Protein AF-0000000069434273 (afdb_homodimer)

Secondary structure (DSSP, 8-state):
-EES-SHHHHHHHHH-GGGHHHHHHHHHHHHH---SSHHHHHHHSTT-EE-TTSTTEEEEEETTTTEEEEEEEETTTTEEEEEEEEEHHHHHHHHHHHHHT--/-EES-SHHHHHHHHH-GGGHHHHHHHHHHHHH---SSHHHHHHHSTT-EE-TTSTTEEEEEETTTTEEEEEEEETTTTEEEEEEEEEHHHHHHHHHHHHHT--

Nearest PDB structures (foldseek):
  6kml-assembly1_A  TM=9.728E-01  e=1.036E-11  Escherichia coli K-12
  5ifg-assembly1_C  TM=9.802E-01  e=1.614E-11  Escherichia coli K-12
  5ycl-assembly1_D  TM=9.534E-01  e=1.478E-10  Shigella flexneri
  6kmq-assembly1_A  TM=9.797E-01  e=2.247E-09  Escherichia coli K-12
  1wmi-assembly1_A  TM=6.404E-01  e=2.237E-01  Pyrococcus horikoshii OT3

InterPro domains:
  IPR018669 Toxin-antitoxin system, mRNA interferase HigB [PF09907] (21-93)

Solvent-accessible surface area (backbone atoms only — not comparable to full-atom values): 11033 Å² total; per-residue (Å²): 44,42,64,74,56,64,59,57,56,57,52,36,34,62,76,36,60,94,41,31,65,48,53,50,52,50,53,47,51,49,47,73,40,80,48,71,44,70,70,60,42,29,74,77,39,69,56,50,40,77,35,91,50,44,90,58,24,32,33,34,59,36,66,94,59,49,29,36,37,34,27,43,54,40,40,84,78,31,37,33,46,70,74,44,61,37,41,51,70,54,44,52,47,49,51,53,50,34,60,74,58,56,121,43,42,62,74,57,63,59,56,56,56,51,35,35,61,75,36,61,91,42,32,66,47,52,51,52,49,52,48,51,50,46,72,39,80,47,71,42,71,71,60,42,27,76,77,39,70,57,51,40,77,34,90,50,45,90,59,24,32,32,34,60,36,65,94,57,48,29,37,38,34,25,41,54,40,38,86,79,33,36,32,46,69,73,46,62,37,40,51,69,54,44,54,47,50,50,54,49,35,58,74,57,56,121

Structure (mmCIF, N/CA/C/O backbone):
data_AF-0000000069434273-model_v1
#
loop_
_entity.id
_entity.type
_entity.pdbx_description
1 polymer 'Type II toxin-antitoxin system HigB family toxin'
#
loop_
_atom_site.group_PDB
_atom_site.id
_atom_site.type_symbol
_atom_site.label_atom_id
_atom_site.label_alt_id
_atom_site.label_comp_id
_atom_site.label_asym_id
_atom_site.label_entity_id
_atom_site.label_seq_id
_atom_site.pdbx_PDB_ins_code
_atom_site.Cartn_x
_atom_site.Cartn_y
_atom_site.Cartn_z
_atom_site.occupancy
_atom_site.B_iso_or_equiv
_atom_site.auth_seq_id
_atom_site.auth_comp_id
_atom_site.auth_asym_id
_atom_site.auth_atom_id
_atom_site.pdbx_PDB_model_num
ATOM 1 N N . MET A 1 1 ? 9.461 19.531 4.16 1 96.88 1 MET A N 1
ATOM 2 C CA . MET A 1 1 ? 9.875 18.297 4.836 1 96.88 1 MET A CA 1
ATOM 3 C C . MET A 1 1 ? 10.18 17.203 3.826 1 96.88 1 MET A C 1
ATOM 5 O O . MET A 1 1 ? 10.016 17.391 2.621 1 96.88 1 MET A O 1
ATOM 9 N N . HIS A 1 2 ? 10.695 16.078 4.438 1 98.19 2 HIS A N 1
ATOM 10 C CA . HIS A 1 2 ? 11.07 14.992 3.541 1 98.19 2 HIS A CA 1
ATOM 11 C C . HIS A 1 2 ? 10.047 13.867 3.586 1 98.19 2 HIS A C 1
ATOM 13 O O . HIS A 1 2 ? 9.969 13.125 4.57 1 98.19 2 HIS A O 1
ATOM 19 N N . VAL A 1 3 ? 9.258 13.844 2.545 1 98.56 3 VAL A N 1
ATOM 20 C CA . VAL A 1 3 ? 8.398 12.68 2.352 1 98.56 3 VAL A CA 1
ATOM 21 C C . VAL A 1 3 ? 9.234 11.5 1.881 1 98.56 3 VAL A C 1
ATOM 23 O O . VAL A 1 3 ? 9.75 11.492 0.76 1 98.56 3 VAL A O 1
ATOM 26 N N . ILE A 1 4 ? 9.312 10.477 2.703 1 98.5 4 ILE A N 1
ATOM 27 C CA . ILE A 1 4 ? 10.273 9.391 2.518 1 98.5 4 ILE A CA 1
ATOM 28 C C . ILE A 1 4 ? 9.984 8.68 1.198 1 98.5 4 ILE A C 1
A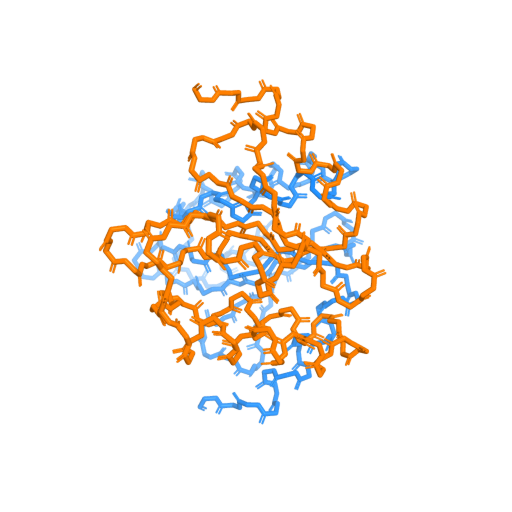TOM 30 O O . ILE A 1 4 ? 10.914 8.289 0.484 1 98.5 4 ILE A O 1
ATOM 34 N N . SER A 1 5 ? 8.789 8.406 0.896 1 97.25 5 SER A N 1
ATOM 35 C CA . SER A 1 5 ? 8.391 7.773 -0.359 1 97.25 5 SER A CA 1
ATOM 36 C C . SER A 1 5 ? 7.141 8.422 -0.937 1 97.25 5 SER A C 1
ATOM 38 O O . SER A 1 5 ? 6.148 8.609 -0.227 1 97.25 5 SER A O 1
ATOM 40 N N . ARG A 1 6 ? 7.223 8.75 -2.266 1 97.06 6 ARG A N 1
ATOM 41 C CA . ARG A 1 6 ? 6.062 9.312 -2.939 1 97.06 6 ARG A CA 1
ATOM 42 C C . ARG A 1 6 ? 5.125 8.219 -3.439 1 97.06 6 ARG A C 1
ATOM 44 O O . ARG A 1 6 ? 4.047 8.508 -3.963 1 97.06 6 ARG A O 1
ATOM 51 N N . LYS A 1 7 ? 5.445 6.996 -3.193 1 94.38 7 LYS A N 1
ATOM 52 C CA . LYS A 1 7 ? 4.691 5.867 -3.73 1 94.38 7 LYS A CA 1
ATOM 53 C C . LYS A 1 7 ? 3.236 5.906 -3.27 1 94.38 7 LYS A C 1
ATOM 55 O O . LYS A 1 7 ? 2.318 5.777 -4.082 1 94.38 7 LYS A O 1
ATOM 60 N N . PRO A 1 8 ? 2.969 6.223 -2.014 1 97.31 8 PRO A N 1
ATOM 61 C CA . PRO A 1 8 ? 1.561 6.266 -1.612 1 97.31 8 PRO A CA 1
ATOM 62 C C . PRO A 1 8 ? 0.775 7.359 -2.336 1 97.31 8 PRO A C 1
ATOM 64 O O . PRO A 1 8 ? -0.394 7.16 -2.676 1 97.31 8 PRO A O 1
ATOM 67 N N . PHE A 1 9 ? 1.412 8.461 -2.637 1 98.19 9 PHE A N 1
ATOM 68 C CA . PHE A 1 9 ? 0.746 9.531 -3.369 1 98.19 9 PHE A CA 1
ATOM 69 C C . PHE A 1 9 ? 0.498 9.125 -4.816 1 98.19 9 PHE A C 1
ATOM 71 O O . PHE A 1 9 ? -0.604 9.305 -5.34 1 98.19 9 PHE A O 1
ATOM 78 N N . ASN A 1 10 ? 1.508 8.562 -5.406 1 95.31 10 ASN A N 1
ATOM 79 C CA . ASN A 1 10 ? 1.365 8.133 -6.793 1 95.31 10 ASN A CA 1
ATOM 80 C C . ASN A 1 10 ? 0.253 7.098 -6.945 1 95.31 10 ASN A C 1
ATOM 82 O O . ASN A 1 10 ? -0.564 7.191 -7.863 1 95.31 10 ASN A O 1
ATOM 86 N N . GLU A 1 11 ? 0.204 6.16 -6.039 1 95.62 11 GLU A N 1
ATOM 87 C CA . GLU A 1 11 ? -0.829 5.133 -6.07 1 95.62 11 GLU A CA 1
ATOM 88 C C . GLU A 1 11 ? -2.209 5.727 -5.812 1 95.62 11 GLU A C 1
ATOM 90 O O . GLU A 1 11 ? -3.184 5.363 -6.477 1 95.62 11 GLU A O 1
ATOM 95 N N . ALA A 1 12 ? -2.295 6.621 -4.891 1 97.38 12 ALA A N 1
ATOM 96 C CA . ALA A 1 12 ? -3.578 7.254 -4.594 1 97.38 12 ALA A CA 1
ATOM 97 C C . ALA A 1 12 ? -4.09 8.047 -5.793 1 97.38 12 ALA A C 1
ATOM 99 O O . ALA A 1 12 ? -5.281 8.016 -6.105 1 97.38 12 ALA A O 1
ATOM 100 N N . MET A 1 13 ? -3.193 8.758 -6.441 1 97.06 13 MET A N 1
ATOM 101 C CA . MET A 1 13 ? -3.598 9.555 -7.598 1 97.06 13 MET A CA 1
ATOM 102 C C . MET A 1 13 ? -4.121 8.656 -8.719 1 97.06 13 MET A C 1
ATOM 104 O O . MET A 1 13 ? -5.031 9.047 -9.453 1 97.06 13 MET A O 1
ATOM 108 N N . LEU A 1 14 ? -3.551 7.496 -8.781 1 95.12 14 LEU A N 1
ATOM 109 C CA . LEU A 1 14 ? -4.016 6.52 -9.758 1 95.12 14 LEU A CA 1
ATOM 110 C C . LEU A 1 14 ? -5.387 5.977 -9.375 1 95.12 14 LEU A C 1
ATOM 112 O O . LEU A 1 14 ? -6.277 5.867 -10.227 1 95.12 14 LEU A O 1
ATOM 116 N N . MET A 1 15 ? -5.605 5.68 -8.133 1 94.69 15 MET A N 1
ATOM 117 C CA . MET A 1 15 ? -6.824 5.051 -7.641 1 94.69 15 MET A CA 1
ATOM 118 C C . MET A 1 15 ? -7.965 6.059 -7.566 1 94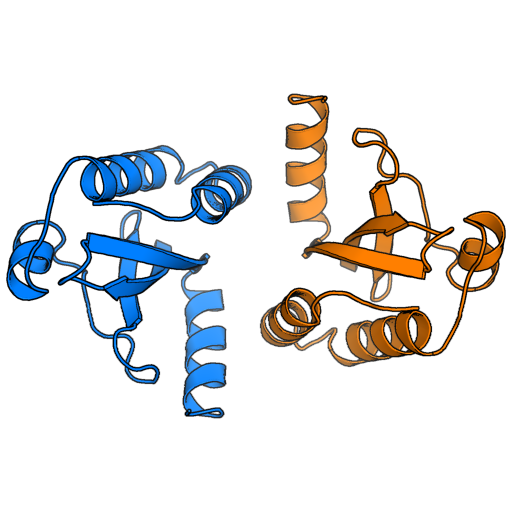.69 15 MET A C 1
ATOM 120 O O . MET A 1 15 ? -9.125 5.707 -7.773 1 94.69 15 MET A O 1
ATOM 124 N N . TYR A 1 16 ? -7.551 7.312 -7.285 1 95.75 16 TYR A N 1
ATOM 125 C CA . TYR A 1 16 ? -8.539 8.375 -7.113 1 95.75 16 TYR A CA 1
ATOM 126 C C . TYR A 1 16 ? -8.25 9.547 -8.039 1 95.75 16 TYR A C 1
ATOM 128 O O . TYR A 1 16 ? -7.969 10.656 -7.578 1 95.75 16 TYR A O 1
ATOM 136 N N . PRO A 1 17 ? -8.5 9.344 -9.297 1 94.81 17 PRO A N 1
ATOM 137 C CA . PRO A 1 17 ? -8.117 10.367 -10.273 1 94.81 17 PRO A CA 1
ATOM 138 C C . PRO A 1 17 ? -8.859 11.688 -10.062 1 94.81 17 PRO A C 1
ATOM 140 O O . PRO A 1 17 ? -8.32 12.758 -10.352 1 94.81 17 PRO A O 1
ATOM 143 N N . ASN A 1 18 ? -10.023 11.594 -9.484 1 96 18 ASN A N 1
ATOM 144 C CA . ASN A 1 18 ? -10.805 12.797 -9.242 1 96 18 ASN A CA 1
ATOM 145 C C . ASN A 1 18 ? -10.195 13.641 -8.125 1 96 18 ASN A C 1
ATOM 147 O O . ASN A 1 18 ? -10.57 14.805 -7.938 1 96 18 ASN A O 1
ATOM 151 N N . HIS A 1 19 ? -9.227 13.086 -7.441 1 97.62 19 HIS A N 1
ATOM 152 C CA . HIS A 1 19 ? -8.633 13.789 -6.309 1 97.62 19 HIS A CA 1
ATOM 153 C C . HIS A 1 19 ? -7.16 14.086 -6.559 1 97.62 19 HIS A C 1
ATOM 155 O O . HIS A 1 19 ? -6.418 14.406 -5.629 1 97.62 19 HIS A O 1
ATOM 161 N N . GLU A 1 20 ? -6.777 13.961 -7.777 1 97.44 20 GLU A N 1
ATOM 162 C CA . GLU A 1 20 ? -5.367 14.086 -8.125 1 97.44 20 GLU A CA 1
ATOM 163 C C . GLU A 1 20 ? -4.828 15.469 -7.77 1 97.44 20 GLU A C 1
ATOM 165 O O . GLU A 1 20 ? -3.742 15.594 -7.199 1 97.44 20 GLU A O 1
ATOM 170 N N . LEU A 1 21 ? -5.539 16.5 -8.062 1 97.69 21 LEU A N 1
ATOM 171 C CA . LEU A 1 21 ? -5.086 17.859 -7.801 1 97.69 21 LEU A CA 1
ATOM 172 C C . LEU A 1 21 ? -4.906 18.094 -6.305 1 97.69 21 LEU A C 1
ATOM 174 O O . LEU A 1 21 ? -3.881 18.641 -5.875 1 97.69 21 LEU A O 1
ATOM 178 N N . ALA A 1 22 ? -5.867 17.688 -5.527 1 98.06 22 ALA A N 1
ATOM 179 C CA . ALA A 1 22 ? -5.797 17.859 -4.078 1 98.06 22 ALA A CA 1
ATOM 180 C C . ALA A 1 22 ? -4.609 17.109 -3.492 1 98.06 22 ALA A C 1
ATOM 182 O O . ALA A 1 22 ? -3.916 17.609 -2.605 1 98.06 22 ALA A O 1
ATOM 183 N N . LEU A 1 23 ? -4.387 15.891 -4 1 98.5 23 LEU A N 1
ATOM 184 C CA . LEU A 1 23 ? -3.27 15.078 -3.539 1 98.5 23 LEU A CA 1
ATOM 185 C C . LEU A 1 23 ? -1.937 15.727 -3.895 1 98.5 23 LEU A C 1
ATOM 187 O O . LEU A 1 23 ? -1.026 15.781 -3.062 1 98.5 23 LEU A O 1
ATOM 191 N N . THR A 1 24 ? -1.867 16.266 -5.078 1 98.31 24 THR A N 1
ATOM 192 C CA . THR A 1 24 ? -0.654 16.938 -5.543 1 98.31 24 THR A CA 1
ATOM 193 C C . THR A 1 24 ? -0.384 18.203 -4.727 1 98.31 24 THR A C 1
ATOM 195 O O . THR A 1 24 ? 0.758 18.469 -4.348 1 98.31 24 THR A O 1
ATOM 198 N N . GLU A 1 25 ? -1.389 18.9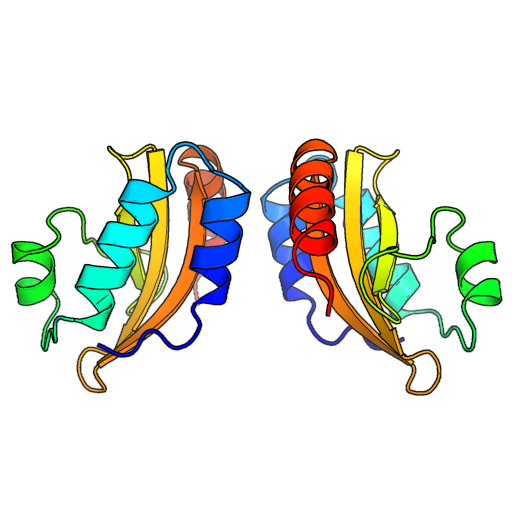22 -4.449 1 97.56 25 GLU A N 1
ATOM 199 C CA . GLU A 1 25 ? -1.251 20.141 -3.658 1 97.56 25 GLU A CA 1
ATOM 200 C C . GLU A 1 25 ? -0.772 19.844 -2.244 1 97.56 25 GLU A C 1
ATOM 202 O O . GLU A 1 25 ? 0.099 20.531 -1.712 1 97.56 25 GLU A O 1
ATOM 207 N N . LEU A 1 26 ? -1.323 18.797 -1.669 1 98.19 26 LEU A N 1
ATOM 208 C CA . LEU A 1 26 ? -0.893 18.422 -0.327 1 98.19 26 LEU A CA 1
ATOM 209 C C . LEU A 1 26 ? 0.566 17.984 -0.327 1 98.19 26 LEU A C 1
ATOM 211 O O . LEU A 1 26 ? 1.342 18.391 0.542 1 98.19 26 LEU A O 1
ATOM 215 N N . LEU A 1 27 ? 0.917 17.156 -1.263 1 98.5 27 LEU A N 1
ATOM 216 C CA . LEU A 1 27 ? 2.299 16.703 -1.369 1 98.5 27 LEU A CA 1
ATOM 217 C C . LEU A 1 27 ? 3.252 17.875 -1.493 1 98.5 27 LEU A C 1
ATOM 219 O O . LEU A 1 27 ? 4.301 17.906 -0.843 1 98.5 27 LEU A O 1
ATOM 223 N N . ASN A 1 28 ? 2.871 18.859 -2.271 1 97.81 28 ASN A N 1
ATOM 224 C CA . ASN A 1 28 ? 3.674 20.078 -2.443 1 97.81 28 ASN A CA 1
ATOM 225 C C . ASN A 1 28 ? 3.859 20.812 -1.124 1 97.81 28 ASN A C 1
ATOM 227 O O . ASN A 1 28 ? 4.965 21.25 -0.801 1 97.81 28 ASN A O 1
ATOM 231 N N . VAL A 1 29 ? 2.834 20.969 -0.426 1 97.19 29 VAL A N 1
ATOM 232 C CA . VAL A 1 29 ? 2.889 21.641 0.864 1 97.19 29 VAL A CA 1
ATOM 233 C C . VAL A 1 29 ? 3.828 20.891 1.805 1 97.19 29 VAL A C 1
ATOM 235 O O . VAL A 1 29 ? 4.703 21.484 2.432 1 97.19 29 VAL A O 1
ATOM 238 N N . LEU A 1 30 ? 3.697 19.578 1.854 1 98.06 30 LEU A N 1
ATOM 239 C CA . LEU A 1 30 ? 4.473 18.766 2.777 1 98.06 30 LEU A CA 1
ATOM 240 C C . LEU A 1 30 ? 5.957 18.812 2.428 1 98.06 30 LEU A C 1
ATOM 242 O O . LEU A 1 30 ? 6.812 18.734 3.316 1 98.06 30 LEU A O 1
ATOM 246 N N . GLU A 1 31 ? 6.242 18.953 1.165 1 97.75 31 GLU A N 1
ATOM 247 C CA . GLU A 1 31 ? 7.637 18.891 0.734 1 97.75 31 GLU A CA 1
ATOM 248 C C . GLU A 1 31 ? 8.258 20.281 0.699 1 97.75 31 GLU A C 1
ATOM 250 O O . GLU A 1 31 ? 9.477 20.438 0.831 1 97.75 31 GLU A O 1
ATOM 255 N N . LYS A 1 32 ? 7.496 21.281 0.556 1 96.69 32 LYS A N 1
ATOM 256 C CA . LYS A 1 32 ? 8.031 22.625 0.38 1 96.69 32 LYS A CA 1
ATOM 257 C C . LYS A 1 32 ? 8.125 23.359 1.716 1 96.69 32 LYS A C 1
ATOM 259 O O . LYS A 1 32 ? 8.867 24.328 1.843 1 96.69 32 LYS A O 1
ATOM 264 N N . LYS A 1 33 ? 7.395 22.938 2.627 1 96.31 33 LYS A N 1
ATOM 265 C CA . LYS A 1 33 ? 7.391 23.594 3.934 1 96.31 33 LYS A CA 1
ATOM 266 C C . LYS A 1 33 ? 8.039 22.703 4.992 1 96.31 33 LYS A C 1
ATOM 268 O O . LYS A 1 33 ? 7.988 21.469 4.895 1 96.31 33 LYS A O 1
ATOM 273 N N . THR A 1 34 ? 8.664 23.406 5.93 1 97.06 34 THR A N 1
ATOM 274 C CA . THR A 1 34 ? 9.25 22.703 7.062 1 97.06 34 THR A CA 1
ATOM 275 C C . THR A 1 34 ? 8.516 23.047 8.352 1 97.06 34 THR A C 1
ATOM 277 O O . THR A 1 34 ? 8.43 24.219 8.719 1 97.06 34 THR A O 1
ATOM 280 N N . PHE A 1 35 ? 7.977 22.031 8.938 1 97.44 35 PHE A N 1
ATOM 281 C CA . PHE A 1 35 ? 7.289 22.172 10.219 1 97.44 35 PHE A CA 1
ATOM 282 C C . PHE A 1 35 ? 8.109 21.562 11.344 1 97.44 35 PHE A C 1
ATOM 284 O O . PHE A 1 35 ? 8.555 20.422 11.242 1 97.44 35 PHE A O 1
ATOM 291 N N . THR A 1 36 ? 8.242 22.312 12.469 1 97 36 THR A N 1
ATOM 292 C CA . THR A 1 36 ? 9.07 21.828 13.57 1 97 36 THR A CA 1
ATOM 293 C C . THR A 1 36 ? 8.211 21.25 14.688 1 97 36 THR A C 1
ATOM 295 O O . THR A 1 36 ? 8.711 20.547 15.562 1 97 36 THR A O 1
ATOM 298 N N . GLN A 1 37 ? 6.938 21.594 14.641 1 97.69 37 GLN A N 1
ATOM 299 C CA . GLN A 1 37 ? 5.984 21.094 15.625 1 97.69 37 GLN A CA 1
ATOM 300 C C . GLN A 1 37 ? 4.602 20.906 15 1 97.69 37 GLN A C 1
ATOM 302 O O . GLN A 1 37 ? 4.262 21.578 14.023 1 97.69 37 GLN A O 1
ATOM 307 N N . PRO A 1 38 ? 3.76 20.031 15.625 1 97.81 38 PRO A N 1
ATOM 308 C CA . PRO A 1 38 ? 2.422 19.766 15.086 1 97.81 38 PRO A CA 1
ATOM 309 C C . PRO A 1 38 ? 1.564 21.031 15.008 1 97.81 38 PRO A C 1
ATOM 311 O O . PRO A 1 38 ? 0.796 21.203 14.062 1 97.81 38 PRO A O 1
ATOM 314 N N . GLU A 1 39 ? 1.711 21.891 15.984 1 97.69 39 GLU A N 1
ATOM 315 C CA . GLU A 1 39 ? 0.905 23.109 16.016 1 97.69 39 GLU A CA 1
ATOM 316 C C . GLU A 1 39 ? 1.176 24 14.805 1 97.69 39 GLU A C 1
ATOM 318 O O . GLU A 1 39 ? 0.258 24.609 14.266 1 97.69 39 GLU A O 1
ATOM 323 N N . GLU A 1 40 ? 2.338 24.047 14.43 1 97.56 40 GLU A N 1
ATOM 324 C CA . GLU A 1 40 ? 2.715 24.812 13.242 1 97.56 40 GLU A CA 1
ATOM 325 C C . GLU A 1 40 ? 2.092 24.203 11.984 1 97.56 40 GLU A C 1
ATOM 327 O O . GLU A 1 40 ? 1.566 24.938 11.141 1 97.56 40 GLU A O 1
ATOM 332 N N . MET A 1 41 ? 2.184 22.891 11.805 1 98.19 41 MET A N 1
ATOM 333 C CA . MET A 1 41 ? 1.593 22.219 10.656 1 98.19 41 MET A CA 1
ATOM 334 C C . MET A 1 41 ? 0.079 22.406 10.633 1 98.19 41 MET A C 1
ATOM 336 O O . MET A 1 41 ? -0.507 22.625 9.57 1 98.19 41 MET A O 1
ATOM 340 N N . LYS A 1 42 ? -0.517 22.391 11.781 1 97.69 42 LYS A N 1
ATOM 341 C CA . LYS A 1 42 ? -1.966 22.531 11.891 1 97.69 42 LYS A CA 1
ATOM 342 C C . LYS A 1 42 ? -2.426 23.906 11.43 1 97.69 42 LYS A C 1
ATOM 344 O O . LYS A 1 42 ? -3.531 24.062 10.906 1 97.69 42 LYS A O 1
ATOM 349 N N . ARG A 1 43 ? -1.682 24.938 11.586 1 96.38 43 ARG A N 1
ATOM 350 C CA . ARG A 1 43 ? -2.004 26.281 11.109 1 96.38 43 ARG A CA 1
ATOM 351 C C . ARG A 1 43 ? -2.104 26.312 9.586 1 96.38 43 ARG A C 1
ATOM 353 O O . ARG A 1 43 ? -2.924 27.047 9.031 1 96.38 43 ARG A O 1
ATOM 360 N N . TYR A 1 44 ? -1.313 25.469 8.984 1 95.69 44 TYR A N 1
ATOM 361 C CA . TYR A 1 44 ? -1.271 25.453 7.527 1 95.69 44 TYR A CA 1
ATOM 362 C C . TYR A 1 44 ? -2.188 24.359 6.977 1 95.69 44 TYR A C 1
ATOM 364 O O . TYR A 1 44 ? -2.742 24.5 5.883 1 95.69 44 TYR A O 1
ATOM 372 N N . ILE A 1 45 ? -2.256 23.25 7.688 1 97.5 45 ILE A N 1
ATOM 373 C CA . ILE A 1 45 ? -3.127 22.125 7.379 1 97.5 45 ILE A CA 1
ATOM 374 C C . ILE A 1 45 ? -4.117 21.906 8.516 1 97.5 45 ILE A C 1
ATOM 376 O O . ILE A 1 45 ? -3.916 21.031 9.367 1 97.5 45 ILE A O 1
ATOM 380 N N . PRO A 1 46 ? -5.191 22.562 8.461 1 97.44 46 PRO A N 1
ATOM 381 C CA . PRO A 1 46 ? -6.098 22.594 9.609 1 97.44 46 PRO A CA 1
ATOM 382 C C . PRO A 1 46 ? -6.684 21.219 9.93 1 97.44 46 PRO A C 1
ATOM 384 O O . PRO A 1 46 ? -7.07 20.953 11.07 1 97.44 46 PRO A O 1
ATOM 387 N N . SER A 1 47 ? -6.688 20.375 8.992 1 98 47 SER A N 1
ATOM 388 C CA . SER A 1 47 ? -7.289 19.062 9.219 1 98 47 SER A CA 1
ATOM 389 C C . SER A 1 47 ? -6.32 18.141 9.945 1 98 47 SER A C 1
ATOM 391 O O . SER A 1 47 ? -6.703 17.047 10.367 1 98 47 SER A O 1
ATOM 393 N N . LEU A 1 48 ? -5.121 18.547 10.109 1 98.5 48 LEU A N 1
ATOM 394 C CA . LEU A 1 48 ? -4.16 17.703 10.812 1 98.5 48 LEU A CA 1
ATOM 395 C C . LEU A 1 48 ? -4.668 17.328 12.203 1 98.5 48 LEU A C 1
ATOM 397 O O . LEU A 1 48 ? -5.07 18.203 12.969 1 98.5 48 LEU A O 1
ATOM 401 N N . ASP A 1 49 ? -4.641 16.016 12.453 1 97.81 49 ASP A N 1
ATOM 402 C CA . ASP A 1 49 ? -5.066 15.531 13.766 1 97.81 49 ASP A CA 1
ATOM 403 C C . ASP A 1 49 ? -4.277 14.289 14.164 1 97.81 49 ASP A C 1
ATOM 405 O O . ASP A 1 49 ? -3.693 13.617 13.32 1 97.81 49 ASP A O 1
ATOM 409 N N . ASN A 1 50 ? -4.277 13.992 15.453 1 96.88 50 ASN A N 1
ATOM 410 C CA . ASN A 1 50 ? -3.631 12.773 15.938 1 96.88 50 ASN A CA 1
ATOM 411 C C . ASN A 1 50 ? -4.383 11.523 15.492 1 96.88 50 ASN A C 1
ATOM 413 O O . ASN A 1 50 ? -5.613 11.5 15.5 1 96.88 50 ASN A O 1
ATOM 417 N N . PHE A 1 51 ? -3.641 10.516 14.992 1 97.19 51 PHE A N 1
ATOM 418 C CA . PHE A 1 51 ? -4.203 9.18 14.867 1 97.19 51 PHE A CA 1
ATOM 419 C C . PHE A 1 51 ? -4.191 8.453 16.203 1 97.19 51 PHE A C 1
ATOM 421 O O . PHE A 1 51 ? -3.127 8.07 16.703 1 97.19 51 PHE A O 1
ATOM 428 N N . LYS A 1 52 ? -5.242 8.273 16.859 1 93.19 52 LYS A N 1
ATOM 429 C CA . LYS A 1 52 ? -5.391 8 18.297 1 93.19 52 LYS A CA 1
ATOM 430 C C . LYS A 1 52 ? -4.742 6.672 18.672 1 93.19 52 LYS A C 1
ATOM 432 O O . LYS A 1 52 ? -4.305 6.488 19.812 1 93.19 52 LYS A O 1
ATOM 437 N N . TYR A 1 53 ? -4.465 5.801 17.781 1 93.75 53 TYR A N 1
ATOM 438 C CA . TYR A 1 53 ? -4.133 4.438 18.172 1 93.75 53 TYR A CA 1
ATOM 439 C C . TYR A 1 53 ? -2.682 4.109 17.844 1 93.75 53 TYR A C 1
ATOM 441 O O . TYR A 1 53 ? -2.24 2.973 18.016 1 93.75 53 TYR A O 1
ATOM 449 N N . ARG A 1 54 ? -1.914 5.035 17.344 1 95.31 54 ARG A N 1
ATOM 450 C CA . ARG A 1 54 ? -0.484 4.914 17.078 1 95.31 54 ARG A CA 1
ATOM 451 C C . ARG A 1 54 ? 0.256 6.188 17.469 1 95.31 54 ARG A C 1
ATOM 453 O O . ARG A 1 54 ? -0.176 7.289 17.141 1 95.31 54 ARG A O 1
ATOM 460 N N . ASP A 1 55 ? 1.31 6.004 18.203 1 95.31 55 ASP A N 1
ATOM 461 C CA . ASP A 1 55 ? 2.1 7.148 18.641 1 95.31 55 ASP A CA 1
ATOM 462 C C . ASP A 1 55 ? 2.758 7.848 17.453 1 95.31 5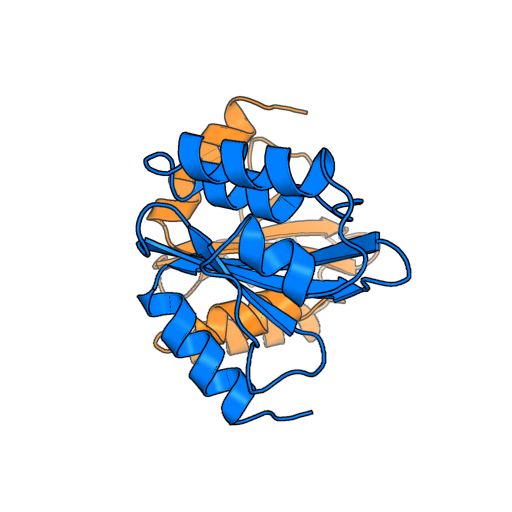5 ASP A C 1
ATOM 464 O O . ASP A 1 55 ? 3.352 7.195 16.594 1 95.31 55 ASP A O 1
ATOM 468 N N . LYS A 1 56 ? 2.578 9.18 17.328 1 96.94 56 LYS A N 1
ATOM 469 C CA . LYS A 1 56 ? 3.219 10.07 16.359 1 96.94 56 LYS A CA 1
ATOM 470 C C . LYS A 1 56 ? 2.633 9.875 14.969 1 96.94 56 LYS A C 1
ATOM 472 O O . LYS A 1 56 ? 3.201 10.344 13.977 1 96.94 56 LYS A O 1
ATOM 477 N N . TRP A 1 57 ? 1.53 9.07 15 1 98.25 57 TRP A N 1
ATOM 478 C CA . TRP A 1 57 ? 0.789 9.016 13.742 1 98.25 57 TRP A CA 1
ATOM 479 C C . TRP A 1 57 ? -0.236 10.141 13.664 1 98.25 57 TRP A C 1
ATOM 481 O O . TRP A 1 57 ? -0.805 10.539 14.688 1 98.25 57 TRP A O 1
ATOM 491 N N . TRP A 1 58 ? -0.405 10.625 12.469 1 98.69 58 TRP A N 1
ATOM 492 C CA . TRP A 1 58 ? -1.287 11.758 12.203 1 98.69 58 TRP A CA 1
ATOM 493 C C . TRP A 1 58 ? -2.207 11.461 11.023 1 98.69 58 TRP A C 1
ATOM 495 O O . TRP A 1 58 ? -1.882 10.641 10.164 1 98.69 58 TRP A O 1
ATOM 505 N N . VAL A 1 59 ? -3.369 12.133 11.062 1 98.56 59 VAL A N 1
ATOM 506 C CA . VAL A 1 59 ? -4.324 12.008 9.969 1 98.56 59 VAL A CA 1
ATOM 507 C C . VAL A 1 59 ? -4.594 13.383 9.359 1 98.56 59 VAL A C 1
ATOM 509 O O . VAL A 1 59 ? -4.699 14.375 10.078 1 98.56 59 VAL A O 1
ATOM 512 N N . ILE A 1 60 ? -4.621 13.43 8.047 1 98.62 60 ILE A N 1
ATOM 513 C CA . ILE A 1 60 ? -4.953 14.625 7.293 1 98.62 60 ILE A CA 1
ATOM 514 C C . ILE A 1 60 ? -6.105 14.336 6.336 1 98.62 60 ILE A C 1
ATOM 516 O O . ILE A 1 60 ? -6.078 13.344 5.605 1 98.62 60 ILE A O 1
ATOM 520 N N . ASP A 1 61 ? -7.133 15.18 6.363 1 98.06 61 ASP A N 1
ATOM 521 C CA . ASP A 1 61 ? -8.195 15.094 5.36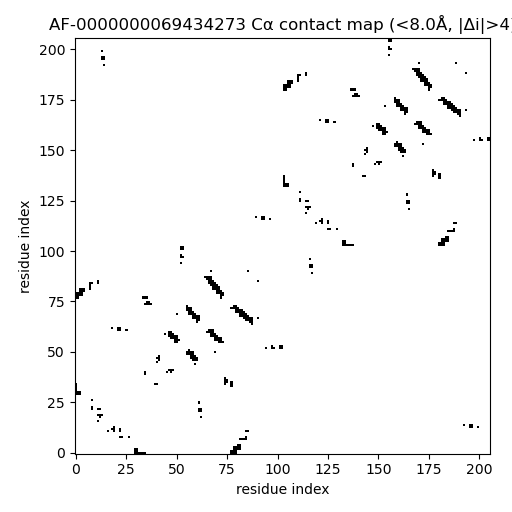3 1 98.06 61 ASP A CA 1
ATOM 522 C C . ASP A 1 61 ? -7.738 15.68 4.027 1 98.06 61 ASP A C 1
ATOM 524 O O . ASP A 1 61 ? -7.098 16.734 3.992 1 98.06 61 ASP A O 1
ATOM 528 N N . VAL A 1 62 ? -8.094 14.969 3.021 1 97.56 62 VAL A N 1
ATOM 529 C CA . VAL A 1 62 ? -7.727 15.422 1.682 1 97.56 62 VAL A CA 1
ATOM 530 C C . VAL A 1 62 ? -8.984 15.547 0.82 1 97.56 62 VAL A C 1
ATOM 532 O O . VAL A 1 62 ? -9.922 14.766 0.966 1 97.56 62 VAL A O 1
ATOM 535 N N . SER A 1 63 ? -9.016 16.484 -0.023 1 94.62 63 SER A N 1
ATOM 536 C CA . SER A 1 63 ? -10.07 16.688 -1.009 1 94.62 63 SER A CA 1
ATOM 537 C C . SER A 1 63 ? -11.438 16.781 -0.343 1 94.62 63 SER A C 1
ATOM 539 O O . SER A 1 63 ? -12.352 16.031 -0.691 1 94.62 63 SER A O 1
ATOM 541 N N . GLY A 1 64 ? -11.648 17.703 0.57 1 89.19 64 GLY A N 1
ATOM 542 C CA . GLY A 1 64 ? -12.922 17.938 1.221 1 89.19 64 GLY A CA 1
ATOM 543 C C . GLY A 1 64 ? -13.383 16.781 2.08 1 89.19 64 GLY A C 1
ATOM 544 O O . GLY A 1 64 ? -14.562 16.422 2.074 1 89.19 64 GLY A O 1
ATOM 545 N N . ASN A 1 65 ? -12.5 15.875 2.605 1 88.25 65 ASN A N 1
ATOM 546 C CA . ASN A 1 65 ? -12.773 14.789 3.533 1 88.25 65 ASN A CA 1
ATOM 547 C C . ASN A 1 65 ? -13.125 13.5 2.797 1 88.25 65 ASN A C 1
ATOM 549 O O . ASN A 1 65 ? -13.742 12.602 3.371 1 88.25 65 ASN A O 1
ATOM 553 N N . SER A 1 66 ? -12.812 13.492 1.593 1 96.62 66 SER A N 1
ATOM 554 C CA . SER A 1 66 ? -13.062 12.297 0.803 1 96.62 66 SER A CA 1
ATOM 555 C C . SER A 1 66 ? -11.984 11.242 1.029 1 96.62 66 SER A C 1
ATOM 557 O O . SER A 1 66 ? -12.25 10.039 0.975 1 96.62 66 SER A O 1
ATOM 559 N N . LEU A 1 67 ? -10.82 11.734 1.239 1 98.31 67 LEU A N 1
ATOM 560 C CA . LEU A 1 67 ? -9.688 10.859 1.502 1 98.31 67 LEU A CA 1
ATOM 561 C C . LEU A 1 67 ? -9.039 11.188 2.846 1 98.31 67 LEU A C 1
ATOM 563 O O . LEU A 1 67 ? -9.18 12.305 3.348 1 98.31 67 LEU A O 1
ATOM 567 N N . ARG A 1 68 ? -8.414 10.18 3.383 1 98.38 68 ARG A N 1
ATOM 568 C CA . ARG A 1 68 ? -7.625 10.344 4.602 1 98.38 68 ARG A CA 1
ATOM 569 C C . ARG A 1 68 ? -6.188 9.875 4.391 1 98.38 68 ARG A C 1
ATOM 571 O O . ARG A 1 68 ? -5.953 8.781 3.873 1 98.38 68 ARG A O 1
ATOM 578 N N . LEU A 1 69 ? -5.305 10.75 4.68 1 98.81 69 LEU A N 1
ATOM 579 C CA . LEU A 1 69 ? -3.889 10.391 4.707 1 98.81 69 LEU A CA 1
ATOM 580 C C . LEU A 1 69 ? -3.436 10.078 6.129 1 98.81 69 LEU A C 1
ATOM 582 O O . LEU A 1 69 ? -3.641 10.883 7.043 1 98.81 69 LEU A O 1
ATOM 586 N N . ILE A 1 70 ? -2.895 8.883 6.34 1 98.56 70 ILE A N 1
ATOM 587 C CA . ILE A 1 70 ? -2.33 8.477 7.621 1 98.56 70 ILE A CA 1
ATOM 588 C C . ILE A 1 70 ? -0.809 8.391 7.508 1 98.56 70 ILE A C 1
ATOM 590 O O . ILE A 1 70 ? -0.283 7.742 6.602 1 98.56 70 ILE A O 1
ATOM 594 N N . SER A 1 71 ? -0.151 9.07 8.484 1 98.75 71 SER A N 1
ATOM 595 C CA . SER A 1 71 ? 1.304 9.094 8.383 1 98.75 71 SER A CA 1
ATOM 596 C C . SER A 1 71 ? 1.959 9.141 9.758 1 98.75 71 SER A C 1
ATOM 598 O O . SER A 1 71 ? 1.351 9.602 10.727 1 98.75 71 SER A O 1
ATOM 600 N N . TYR A 1 72 ? 3.156 8.539 9.836 1 98.75 72 TYR A N 1
ATOM 601 C CA . TYR A 1 72 ? 4.102 8.852 10.906 1 98.75 72 TYR A CA 1
ATOM 602 C C . TYR A 1 72 ? 4.91 10.102 10.57 1 98.75 72 TYR A C 1
ATOM 604 O O . TYR A 1 72 ? 5.5 10.195 9.492 1 98.75 72 TYR A O 1
ATOM 612 N N . ILE A 1 73 ? 4.938 11.055 11.477 1 98.56 73 ILE A N 1
ATOM 613 C CA . ILE A 1 73 ? 5.684 12.281 11.227 1 98.56 73 ILE A CA 1
ATOM 614 C C . ILE A 1 73 ? 6.699 12.508 12.352 1 98.56 73 ILE A C 1
ATOM 616 O O . ILE A 1 73 ? 6.336 12.531 13.531 1 98.56 73 ILE A O 1
ATOM 620 N N . ASP A 1 74 ? 7.91 12.586 12.008 1 98.44 74 ASP A N 1
ATOM 621 C CA . ASP A 1 74 ? 8.977 13.023 12.906 1 98.44 74 ASP A CA 1
ATOM 622 C C . ASP A 1 74 ? 9.297 14.5 12.695 1 98.44 74 ASP A C 1
ATOM 624 O O . ASP A 1 74 ? 10.039 14.859 11.781 1 98.44 74 ASP A O 1
ATOM 628 N N . PHE A 1 75 ? 8.859 15.367 13.586 1 98.12 75 PHE A N 1
ATOM 629 C CA . PHE A 1 75 ? 9 16.812 13.438 1 98.12 75 PHE A CA 1
ATOM 630 C C . PHE A 1 75 ? 10.43 17.25 13.758 1 98.12 75 PHE A C 1
ATOM 632 O O . PHE A 1 75 ? 10.859 18.328 13.336 1 98.12 75 PHE A O 1
ATOM 639 N N . ARG A 1 76 ? 11.094 16.406 14.438 1 97.81 76 ARG A N 1
ATOM 640 C CA . ARG A 1 76 ? 12.492 16.719 14.75 1 97.81 76 ARG A CA 1
ATOM 641 C C . ARG A 1 76 ? 13.383 16.484 13.539 1 97.81 76 ARG A C 1
ATOM 643 O O . ARG A 1 76 ? 14.172 17.344 13.156 1 97.81 76 ARG A O 1
ATOM 650 N N . LEU A 1 77 ? 13.195 15.406 12.914 1 98.06 77 LEU A N 1
ATOM 651 C CA . LEU A 1 77 ? 14.023 15.039 11.773 1 98.06 77 LEU A CA 1
ATOM 652 C C . LEU A 1 77 ? 13.398 15.531 10.469 1 98.06 77 LEU A C 1
ATOM 654 O O . LEU A 1 77 ? 14.008 15.422 9.406 1 98.06 77 LEU A O 1
ATOM 658 N N . HIS A 1 78 ? 12.188 16.047 10.531 1 98.25 78 HIS A N 1
ATOM 659 C CA . HIS A 1 78 ? 11.445 16.578 9.391 1 98.25 78 HIS A CA 1
ATOM 660 C C . HIS A 1 78 ? 11.227 15.5 8.328 1 98.25 78 HIS A C 1
ATOM 662 O O . HIS A 1 78 ? 11.445 15.75 7.141 1 98.25 78 HIS A O 1
ATOM 668 N N . LYS A 1 79 ? 10.789 14.305 8.828 1 98.69 79 LYS A N 1
ATOM 669 C CA . LYS A 1 79 ? 10.516 13.156 7.965 1 98.69 79 LYS A CA 1
ATOM 670 C C . LYS A 1 79 ? 9.055 12.734 8.055 1 98.69 79 LYS A C 1
ATOM 672 O O . LYS A 1 79 ? 8.469 12.734 9.141 1 98.69 79 LYS A O 1
ATOM 677 N N . ILE A 1 80 ? 8.547 12.43 6.879 1 98.75 80 ILE A N 1
ATOM 678 C CA . ILE A 1 80 ? 7.164 11.977 6.805 1 98.75 80 ILE A CA 1
ATOM 679 C C . ILE A 1 80 ? 7.109 10.594 6.16 1 98.75 80 ILE A C 1
ATOM 681 O O . ILE A 1 80 ? 7.551 10.414 5.023 1 98.75 80 ILE A O 1
ATOM 685 N N . PHE A 1 81 ? 6.582 9.617 6.879 1 98.69 81 PHE A N 1
ATOM 686 C CA . PHE A 1 81 ? 6.34 8.266 6.398 1 98.69 81 PHE A CA 1
ATOM 687 C C . PHE A 1 81 ? 4.852 8.039 6.148 1 98.69 81 PHE A C 1
ATOM 689 O O . PHE A 1 81 ? 4.098 7.758 7.078 1 98.69 81 PHE A O 1
ATOM 696 N N . VAL A 1 82 ? 4.453 8.117 4.898 1 98.62 82 VAL A N 1
ATOM 697 C CA . VAL A 1 82 ? 3.043 7.945 4.566 1 98.62 82 VAL A CA 1
ATOM 698 C C . VAL A 1 82 ? 2.676 6.465 4.629 1 98.62 82 VAL A C 1
ATOM 700 O O . VAL A 1 82 ? 3.234 5.648 3.891 1 98.62 82 VAL A O 1
ATOM 703 N N . LYS A 1 83 ? 1.721 6.203 5.484 1 96.81 83 LYS A N 1
ATOM 704 C CA . LYS A 1 83 ? 1.305 4.82 5.699 1 96.81 83 LYS A CA 1
ATOM 705 C C . LYS A 1 83 ? 0.14 4.449 4.785 1 96.81 83 LYS A C 1
ATOM 707 O O . LYS A 1 83 ? 0.146 3.383 4.168 1 96.81 83 LYS A O 1
ATOM 712 N N . HIS A 1 84 ? -0.867 5.309 4.707 1 97.25 84 HIS A N 1
ATOM 713 C CA . HIS A 1 84 ? -2.076 5.051 3.934 1 97.25 84 HIS A CA 1
ATOM 714 C C . HIS A 1 84 ? -2.635 6.336 3.338 1 97.25 84 HIS A C 1
ATOM 716 O O . HIS A 1 84 ? -2.57 7.398 3.965 1 97.25 84 HIS A O 1
ATOM 722 N N . ILE A 1 85 ? -3.127 6.227 2.168 1 98.06 85 ILE A N 1
ATOM 723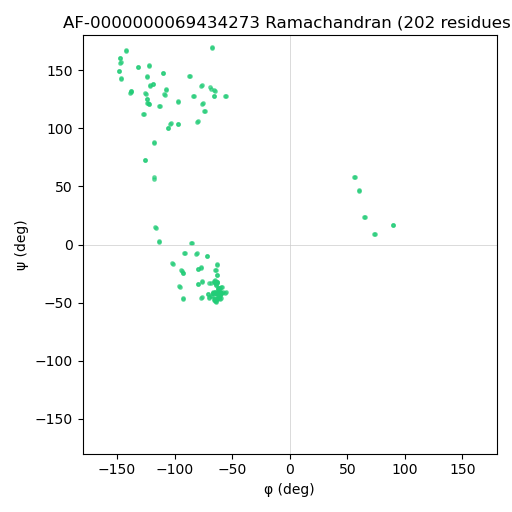 C CA . ILE A 1 85 ? -4.082 7.176 1.611 1 98.06 85 ILE A CA 1
ATOM 724 C C . ILE A 1 85 ? -5.32 6.434 1.116 1 98.06 85 ILE A C 1
ATOM 726 O O . ILE A 1 85 ? -5.25 5.668 0.152 1 98.06 85 ILE A O 1
ATOM 730 N N . VAL A 1 86 ? -6.406 6.688 1.819 1 96.81 86 VAL A N 1
ATOM 731 C CA . VAL A 1 86 ? -7.562 5.824 1.598 1 96.81 86 VAL A CA 1
ATOM 732 C C . VAL A 1 86 ? -8.844 6.652 1.66 1 96.81 86 VAL A C 1
ATOM 734 O O . VAL A 1 86 ? -8.82 7.82 2.061 1 96.81 86 VAL A O 1
ATOM 737 N N . SER A 1 87 ? -9.906 6.047 1.222 1 95.94 87 SER A N 1
ATOM 738 C CA . SER A 1 87 ? -11.219 6.672 1.354 1 95.94 87 SER A CA 1
ATOM 739 C C . SER A 1 87 ? -11.641 6.758 2.816 1 95.94 87 SER A C 1
ATOM 741 O O . SER A 1 87 ? -11.062 6.094 3.678 1 95.94 87 SER A O 1
ATOM 743 N N . HIS A 1 88 ? -12.727 7.508 3.02 1 94.56 88 HIS A N 1
ATOM 744 C CA . HIS A 1 88 ? -13.281 7.609 4.363 1 94.56 88 HIS A CA 1
ATOM 745 C C . HIS A 1 88 ? -13.727 6.246 4.883 1 94.56 88 HIS A C 1
ATOM 747 O O . HIS A 1 88 ? -13.484 5.91 6.047 1 94.56 88 HIS A O 1
ATOM 753 N N . ALA A 1 89 ? -14.289 5.5 4.035 1 93.44 89 ALA A N 1
ATOM 754 C CA . ALA A 1 89 ? -14.758 4.176 4.426 1 93.44 89 ALA A CA 1
ATOM 755 C C . ALA A 1 89 ? -13.594 3.27 4.816 1 93.44 89 ALA A C 1
ATOM 757 O O . ALA A 1 89 ? -13.664 2.572 5.832 1 93.44 89 ALA A O 1
ATOM 758 N N . GLU A 1 90 ? -12.625 3.262 4.012 1 94.81 90 GLU A N 1
ATOM 759 C CA . GLU A 1 90 ? -11.445 2.453 4.305 1 94.81 90 GLU A CA 1
ATOM 760 C C . GLU A 1 90 ? -10.734 2.945 5.562 1 94.81 90 GLU A C 1
ATOM 762 O O . GLU A 1 90 ? -10.203 2.146 6.336 1 94.81 90 GLU A O 1
ATOM 767 N N . TYR A 1 91 ? -10.766 4.203 5.727 1 96.44 91 TYR A N 1
ATOM 768 C CA . TYR A 1 91 ? -10.203 4.793 6.938 1 96.44 91 TYR A CA 1
ATOM 769 C C . TYR A 1 91 ? -10.875 4.234 8.18 1 96.44 91 TYR A C 1
ATOM 771 O O . TYR A 1 91 ? -10.211 3.92 9.172 1 96.44 91 TYR A O 1
ATOM 779 N N . ASP A 1 92 ? -12.172 4.055 8.18 1 95.5 92 ASP A N 1
ATOM 780 C CA . ASP A 1 92 ? -12.914 3.512 9.312 1 95.5 92 ASP A CA 1
ATOM 781 C C . ASP A 1 92 ? -12.477 2.086 9.633 1 95.5 92 ASP A C 1
ATOM 783 O O . ASP A 1 92 ? -12.344 1.716 10.797 1 95.5 92 ASP A O 1
ATOM 787 N N . LYS A 1 93 ? -12.203 1.385 8.602 1 95.06 93 LYS A N 1
ATOM 788 C CA . LYS A 1 93 ? -11.734 0.014 8.781 1 95.06 93 LYS A CA 1
ATOM 789 C C . LYS A 1 93 ? -10.352 -0.014 9.414 1 95.06 93 LYS A C 1
ATOM 791 O O . LYS A 1 93 ? -10.094 -0.793 10.336 1 95.06 93 LYS A O 1
ATOM 796 N N . LEU A 1 94 ? -9.531 0.825 8.914 1 95.62 94 LEU A N 1
ATOM 797 C CA . LEU A 1 94 ? -8.172 0.893 9.445 1 95.62 94 LEU A CA 1
ATOM 798 C C . LEU A 1 94 ? -8.172 1.336 10.898 1 95.62 94 LEU A C 1
ATOM 800 O O . LEU A 1 94 ? -7.438 0.786 11.727 1 95.62 94 LEU A O 1
ATOM 804 N N . THR A 1 95 ? -9.031 2.332 11.188 1 95.62 95 THR A N 1
ATOM 805 C CA . THR A 1 95 ? -9.133 2.826 12.562 1 95.62 95 THR A CA 1
ATOM 806 C C . THR A 1 95 ? -9.586 1.716 13.5 1 95.62 95 THR A C 1
ATOM 808 O O . THR A 1 95 ? -9.031 1.549 14.586 1 95.62 95 THR A O 1
ATOM 811 N N . ALA A 1 96 ? -10.531 0.945 13.078 1 94.38 96 ALA A N 1
ATOM 812 C CA . ALA A 1 96 ? -11 -0.178 13.883 1 94.38 96 ALA A CA 1
ATOM 813 C C . ALA A 1 96 ? -9.891 -1.201 14.102 1 94.38 96 ALA A C 1
ATOM 815 O O . ALA A 1 96 ? -9.727 -1.728 15.203 1 94.38 96 ALA A O 1
ATOM 816 N N . TYR A 1 97 ? -9.172 -1.462 13.125 1 92.88 97 TYR A N 1
ATOM 817 C CA . TYR A 1 97 ? -8.086 -2.43 13.18 1 92.88 97 TYR A CA 1
ATOM 818 C C . TYR A 1 97 ? -7 -1.972 14.148 1 92.88 97 TYR A C 1
ATOM 820 O O . TYR A 1 97 ? -6.59 -2.725 15.039 1 92.88 97 TYR A O 1
ATOM 828 N N . TYR A 1 98 ? -6.543 -0.709 14.016 1 94.19 98 TYR A N 1
ATOM 829 C CA . TYR A 1 98 ? -5.461 -0.195 14.844 1 94.19 98 TYR A CA 1
ATOM 830 C C . TYR A 1 98 ? -5.906 -0.053 16.297 1 94.19 98 TYR A C 1
ATOM 832 O O . TYR A 1 98 ? -5.105 -0.224 17.219 1 94.19 98 TYR A O 1
ATOM 840 N N . ARG A 1 99 ? -7.176 0.264 16.391 1 92.44 99 ARG A N 1
ATOM 841 C CA . ARG A 1 99 ? -7.738 0.335 17.734 1 92.44 99 ARG A CA 1
ATOM 842 C C . ARG A 1 99 ? -7.664 -1.02 18.422 1 92.44 99 ARG A C 1
ATOM 844 O O . ARG A 1 99 ? -7.32 -1.097 19.609 1 92.44 99 ARG A O 1
ATOM 851 N N . GLY A 1 100 ? -7.949 -2.057 17.688 1 90.06 100 GLY A N 1
ATOM 852 C CA . GLY A 1 100 ? -7.965 -3.4 18.25 1 90.06 100 GLY A CA 1
ATOM 853 C C . GLY A 1 100 ? -6.578 -4 18.391 1 90.06 100 GLY A C 1
ATOM 854 O O . GLY A 1 100 ? -6.395 -4.977 19.125 1 90.06 100 GLY A O 1
ATOM 855 N N . ASN A 1 101 ? -5.609 -3.496 17.656 1 83.94 101 ASN A N 1
ATOM 856 C CA . ASN A 1 101 ? -4.234 -3.977 17.703 1 83.94 101 ASN A CA 1
ATOM 857 C C . ASN A 1 101 ? -3.273 -2.889 18.172 1 83.94 101 ASN A C 1
ATOM 859 O O . ASN A 1 101 ? -2.354 -2.508 17.438 1 83.94 101 ASN A O 1
ATOM 863 N N . LYS A 1 102 ? -3.529 -2.402 19.328 1 73.44 102 LYS A N 1
ATOM 864 C CA . LYS A 1 102 ? -2.742 -1.296 19.875 1 73.44 102 LYS A CA 1
ATOM 865 C C . LYS A 1 102 ? -1.299 -1.722 20.125 1 73.44 102 LYS A C 1
ATOM 867 O O . LYS A 1 102 ? -1.044 -2.855 20.547 1 73.44 102 LYS A O 1
ATOM 872 N N . GLU A 1 103 ? -0.463 -0.93 19.688 1 73.06 103 GLU A N 1
ATOM 873 C CA . GLU A 1 103 ? 0.933 -1.215 20 1 73.06 103 GLU A CA 1
ATOM 874 C C . GLU A 1 103 ? 1.225 -0.969 21.469 1 73.06 103 GLU A C 1
ATOM 876 O O . GLU A 1 103 ? 0.522 -0.197 22.125 1 73.06 103 GLU A O 1
ATOM 881 N N . MET B 1 1 ? 7.598 -20.781 -0.5 1 96.88 1 MET B N 1
ATOM 882 C CA . MET B 1 1 ? 8.422 -19.641 -0.888 1 96.88 1 MET B CA 1
ATOM 883 C C . MET B 1 1 ? 8.391 -18.547 0.185 1 96.88 1 MET B C 1
ATOM 885 O O . MET B 1 1 ? 7.68 -18.688 1.183 1 96.88 1 MET B O 1
ATOM 889 N N . HIS B 1 2 ? 9.281 -17.562 -0.087 1 98.19 2 HIS B N 1
ATOM 890 C CA . HIS B 1 2 ? 9.359 -16.5 0.918 1 98.19 2 HIS B CA 1
ATOM 891 C C . HIS B 1 2 ? 8.633 -15.242 0.458 1 98.19 2 HIS B C 1
ATOM 893 O O . HIS B 1 2 ? 9.109 -14.531 -0.428 1 98.19 2 HIS B O 1
ATOM 899 N N . VAL B 1 3 ? 7.48 -15.078 1.054 1 98.56 3 VAL B N 1
ATOM 900 C CA . VAL B 1 3 ? 6.797 -13.797 0.883 1 98.56 3 VAL B CA 1
ATOM 901 C C . VAL B 1 3 ? 7.496 -12.727 1.713 1 98.56 3 VAL B C 1
ATOM 903 O O . VAL B 1 3 ? 7.453 -12.758 2.945 1 98.56 3 VAL B O 1
ATOM 906 N N . ILE B 1 4 ? 8.078 -11.75 1.044 1 98.5 4 ILE B N 1
ATOM 907 C CA . ILE B 1 4 ? 8.992 -10.805 1.67 1 98.5 4 ILE B CA 1
ATOM 908 C C . ILE B 1 4 ? 8.258 -10.016 2.748 1 98.5 4 ILE B C 1
ATOM 910 O O . ILE B 1 4 ? 8.812 -9.734 3.811 1 98.5 4 ILE B O 1
ATOM 914 N N . SER B 1 5 ? 7.098 -9.578 2.502 1 97.25 5 SER B N 1
ATOM 915 C CA . SER B 1 5 ? 6.281 -8.859 3.477 1 97.25 5 SER B CA 1
ATOM 916 C C . SER B 1 5 ? 4.828 -9.312 3.42 1 97.25 5 SER B C 1
ATOM 918 O O . SER B 1 5 ? 4.238 -9.391 2.342 1 97.25 5 SER B O 1
ATOM 920 N N . ARG B 1 6 ? 4.262 -9.602 4.633 1 97.06 6 ARG B N 1
ATOM 921 C CA . ARG B 1 6 ? 2.855 -9.977 4.703 1 97.06 6 ARG B CA 1
ATOM 922 C C . ARG B 1 6 ? 1.958 -8.75 4.777 1 97.06 6 ARG B C 1
ATOM 924 O O . ARG B 1 6 ? 0.731 -8.867 4.754 1 97.06 6 ARG B O 1
ATOM 931 N N . LYS B 1 7 ? 2.516 -7.586 4.742 1 94.38 7 LYS B N 1
ATOM 932 C CA . LYS B 1 7 ? 1.77 -6.344 4.93 1 94.38 7 LYS B CA 1
ATOM 933 C C . LYS B 1 7 ? 0.68 -6.195 3.871 1 94.38 7 LYS B C 1
ATOM 935 O O . LYS B 1 7 ? -0.474 -5.91 4.195 1 94.38 7 LYS B O 1
ATOM 940 N N . PRO B 1 8 ? 0.957 -6.516 2.625 1 97.25 8 PRO B N 1
ATOM 941 C CA . PRO B 1 8 ? -0.118 -6.375 1.639 1 97.25 8 PRO B CA 1
ATOM 942 C C . PRO B 1 8 ? -1.287 -7.32 1.902 1 97.25 8 PRO B C 1
ATOM 944 O O . PRO B 1 8 ? -2.445 -6.949 1.692 1 97.25 8 PRO B O 1
ATOM 947 N N . PHE B 1 9 ? -1.009 -8.484 2.412 1 98.19 9 PHE B N 1
ATOM 948 C CA . PHE B 1 9 ? -2.072 -9.43 2.738 1 98.19 9 PHE B CA 1
ATOM 949 C C . PHE B 1 9 ? -2.875 -8.945 3.939 1 98.19 9 PHE B C 1
ATOM 951 O O . PHE B 1 9 ? -4.109 -8.953 3.914 1 98.19 9 PHE B O 1
ATOM 958 N N . ASN B 1 10 ? -2.16 -8.516 4.926 1 95.31 10 ASN B N 1
ATOM 959 C CA . ASN B 1 10 ? -2.84 -8.031 6.121 1 95.31 10 ASN B CA 1
ATOM 960 C C . ASN B 1 10 ? -3.748 -6.844 5.809 1 95.31 10 ASN B C 1
ATOM 962 O O . ASN B 1 10 ? -4.891 -6.793 6.266 1 95.31 10 ASN B O 1
ATOM 966 N N . GLU B 1 11 ? -3.271 -5.945 5.008 1 95.56 11 GLU B N 1
ATOM 967 C CA . GLU B 1 11 ? -4.059 -4.777 4.613 1 95.56 11 GLU B CA 1
ATOM 968 C C . GLU B 1 11 ? -5.25 -5.18 3.75 1 95.56 11 GLU B C 1
ATOM 970 O O . GLU B 1 11 ? -6.352 -4.664 3.928 1 95.56 11 GLU B O 1
ATOM 975 N N . ALA B 1 12 ? -5.035 -6.086 2.854 1 97.38 12 ALA B N 1
ATOM 976 C CA . ALA B 1 12 ? -6.129 -6.539 1.998 1 97.38 12 ALA B CA 1
ATOM 977 C C . ALA B 1 12 ? -7.223 -7.219 2.82 1 97.38 12 ALA B C 1
ATOM 979 O O . ALA B 1 12 ? -8.414 -7.012 2.57 1 97.38 12 ALA B O 1
ATOM 980 N N . MET B 1 13 ? -6.805 -8.023 3.768 1 97.12 13 MET B N 1
ATOM 981 C CA . MET B 1 13 ? -7.785 -8.719 4.598 1 97.12 13 MET B CA 1
ATOM 982 C C . MET B 1 13 ? -8.625 -7.727 5.398 1 97.12 13 MET B C 1
ATOM 984 O O . MET B 1 13 ? -9.805 -7.965 5.641 1 97.12 13 MET B O 1
ATOM 988 N N . LEU B 1 14 ? -7.988 -6.66 5.758 1 95.19 14 LEU B N 1
ATOM 989 C CA . LEU B 1 14 ? -8.695 -5.602 6.469 1 95.19 14 LEU B CA 1
ATOM 990 C C . LEU B 1 14 ? -9.664 -4.883 5.535 1 95.19 14 LEU B C 1
ATOM 992 O O . LEU B 1 14 ? -10.812 -4.625 5.906 1 95.19 14 LEU B O 1
ATOM 996 N N . MET B 1 15 ? -9.273 -4.594 4.336 1 94.69 15 MET B N 1
ATOM 997 C CA . MET B 1 15 ? -10.055 -3.814 3.377 1 94.69 15 MET B CA 1
ATOM 998 C C . MET B 1 15 ? -11.172 -4.66 2.773 1 94.69 15 MET B C 1
ATOM 1000 O O . MET B 1 15 ? -12.242 -4.141 2.459 1 94.69 15 MET B O 1
ATOM 1004 N N . TYR B 1 16 ? -10.859 -5.969 2.66 1 95.75 16 TYR B N 1
ATOM 1005 C CA . TYR B 1 16 ? -11.805 -6.883 2.033 1 95.75 16 TYR B CA 1
ATOM 1006 C C . TYR B 1 16 ? -12.117 -8.055 2.951 1 95.75 16 TYR B C 1
ATOM 1008 O O . TYR B 1 16 ? -11.82 -9.211 2.621 1 95.75 16 TYR B O 1
ATOM 1016 N N . PRO B 1 17 ? -12.867 -7.793 3.969 1 94.81 17 PRO B N 1
ATOM 1017 C CA . PRO B 1 17 ? -13.102 -8.836 4.973 1 94.81 17 PRO B CA 1
ATOM 1018 C C . PRO B 1 17 ? -13.844 -10.039 4.41 1 94.81 17 PRO B C 1
ATOM 1020 O O . PRO B 1 17 ? -13.648 -11.164 4.875 1 94.81 17 PRO B O 1
ATOM 1023 N N . ASN B 1 18 ? -14.602 -9.805 3.385 1 96 18 ASN B N 1
ATOM 1024 C CA . ASN B 1 18 ? -15.352 -10.898 2.781 1 96 18 ASN B CA 1
ATOM 1025 C C . ASN B 1 18 ? -14.438 -11.852 2.018 1 96 18 ASN B C 1
ATOM 1027 O O . ASN B 1 18 ? -14.852 -12.953 1.646 1 96 18 ASN B O 1
ATOM 1031 N N . HIS B 1 19 ? -13.211 -11.445 1.855 1 97.56 19 HIS B N 1
ATOM 1032 C CA . HIS B 1 19 ? -12.273 -12.25 1.081 1 97.56 19 HIS B CA 1
ATOM 1033 C C . HIS B 1 19 ? -11.125 -12.742 1.948 1 97.56 19 HIS B C 1
ATOM 1035 O O . HIS B 1 19 ? -10.102 -13.195 1.429 1 97.56 19 HIS B O 1
ATOM 1041 N N . GLU B 1 20 ? -11.297 -12.641 3.211 1 97.5 20 GLU B N 1
ATOM 1042 C CA . GLU B 1 20 ? -10.219 -12.953 4.145 1 97.5 20 GLU B CA 1
ATOM 1043 C C . GLU B 1 20 ? -9.773 -14.406 4.016 1 97.5 20 GLU B C 1
ATOM 1045 O O . GLU B 1 20 ? -8.57 -14.695 3.98 1 97.5 20 GLU B O 1
ATOM 1050 N N . LEU B 1 21 ? -10.68 -15.312 3.932 1 97.69 21 LEU B N 1
ATOM 1051 C CA . LEU B 1 21 ? -10.352 -16.734 3.852 1 97.69 21 LEU B CA 1
ATOM 1052 C C . LEU B 1 21 ? -9.562 -17.031 2.582 1 97.69 21 LEU B C 1
ATOM 1054 O O . LEU B 1 21 ? -8.531 -17.719 2.633 1 97.69 21 LEU B O 1
ATOM 1058 N N . ALA B 1 22 ? -10.008 -16.531 1.476 1 98.06 22 ALA B N 1
ATOM 1059 C CA . ALA B 1 22 ? -9.328 -16.75 0.202 1 98.06 22 ALA B CA 1
ATOM 1060 C C . ALA B 1 22 ? -7.914 -16.188 0.227 1 98.06 22 ALA B C 1
ATOM 1062 O O . ALA B 1 22 ? -6.977 -16.812 -0.278 1 98.06 22 ALA B O 1
ATOM 1063 N N . LEU B 1 23 ? -7.773 -15 0.816 1 98.56 23 LEU B N 1
ATOM 1064 C CA . LEU B 1 23 ? -6.465 -14.359 0.925 1 98.56 23 LEU B CA 1
ATOM 1065 C C . LEU B 1 23 ? -5.531 -15.18 1.812 1 98.56 23 LEU B C 1
ATOM 1067 O O . LEU B 1 23 ? -4.367 -15.383 1.468 1 98.56 23 LEU B O 1
ATOM 1071 N N . THR B 1 24 ? -6.082 -15.688 2.879 1 98.31 24 THR B N 1
ATOM 1072 C CA . THR B 1 24 ? -5.301 -16.5 3.809 1 98.31 24 THR B CA 1
ATOM 1073 C C . THR B 1 24 ? -4.879 -17.812 3.158 1 98.31 24 THR B C 1
ATOM 1075 O O . THR B 1 24 ? -3.734 -18.25 3.314 1 98.31 24 THR B O 1
ATOM 1078 N N . GLU B 1 25 ? -5.738 -18.406 2.439 1 97.62 25 GLU B N 1
ATOM 1079 C CA . GLU B 1 25 ? -5.434 -19.656 1.752 1 97.62 25 GLU B CA 1
ATOM 1080 C C . GLU B 1 25 ? -4.34 -19.453 0.708 1 97.62 25 GLU B C 1
ATOM 1082 O O . GLU B 1 25 ? -3.428 -20.281 0.594 1 97.62 25 GLU B O 1
ATOM 1087 N N . LEU B 1 26 ? -4.43 -18.375 -0.005 1 98.19 26 LEU B N 1
ATOM 1088 C CA . LEU B 1 26 ? -3.404 -18.109 -1.006 1 98.19 26 LEU B CA 1
ATOM 1089 C C . LEU B 1 26 ? -2.049 -17.875 -0.347 1 98.19 26 LEU B C 1
ATOM 1091 O O . LEU B 1 26 ? -1.034 -18.406 -0.795 1 98.19 26 LEU B O 1
ATOM 1095 N N . LEU B 1 27 ? -2.045 -17.062 0.667 1 98.5 27 LEU B N 1
ATOM 1096 C CA . LEU B 1 27 ? -0.805 -16.797 1.388 1 98.5 27 LEU B CA 1
ATOM 1097 C C . LEU B 1 27 ? -0.178 -18.094 1.883 1 9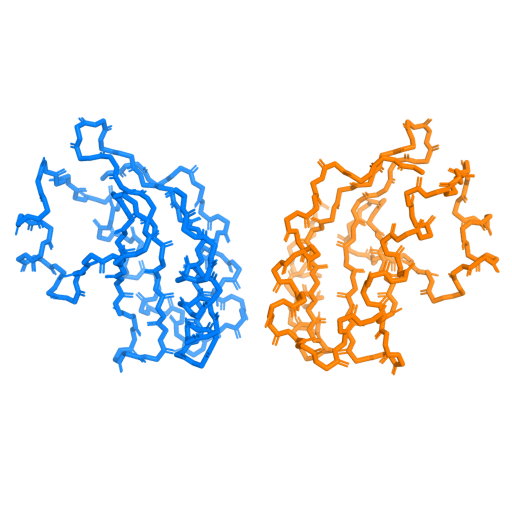8.5 27 LEU B C 1
ATOM 1099 O O . LEU B 1 27 ? 1.034 -18.297 1.763 1 98.5 27 LEU B O 1
ATOM 1103 N N . ASN B 1 28 ? -0.992 -19 2.381 1 97.81 28 ASN B N 1
ATOM 1104 C CA . ASN B 1 28 ? -0.524 -20.297 2.852 1 97.81 28 ASN B CA 1
ATOM 1105 C C . ASN B 1 28 ? 0.12 -21.109 1.728 1 97.81 28 ASN B C 1
ATOM 1107 O O . ASN B 1 28 ? 1.182 -21.703 1.915 1 97.81 28 ASN B O 1
ATOM 1111 N N . VAL B 1 29 ? -0.503 -21.125 0.647 1 97.25 29 VAL B N 1
ATOM 1112 C CA . VAL B 1 29 ? 0.024 -21.859 -0.506 1 97.25 29 VAL B CA 1
ATOM 1113 C C . VAL B 1 29 ? 1.376 -21.266 -0.908 1 97.25 29 VAL B C 1
ATOM 1115 O O . VAL B 1 29 ? 2.346 -22 -1.102 1 97.25 29 VAL B O 1
ATOM 1118 N N . LEU B 1 30 ? 1.461 -19.953 -0.981 1 98.12 30 LEU B N 1
ATOM 1119 C CA . LEU B 1 30 ? 2.672 -19.281 -1.436 1 98.12 30 LEU B CA 1
ATOM 1120 C C . LEU B 1 30 ? 3.824 -19.516 -0.466 1 98.12 30 LEU B C 1
ATOM 1122 O O . LEU B 1 30 ? 4.984 -19.594 -0.88 1 98.12 30 LEU B O 1
ATOM 1126 N N . GLU B 1 31 ? 3.494 -19.672 0.797 1 97.75 31 GLU B N 1
ATOM 1127 C CA . GLU B 1 31 ? 4.543 -19.797 1.804 1 97.75 31 GLU B CA 1
ATOM 1128 C C . GLU B 1 31 ? 4.887 -21.266 2.062 1 97.75 31 GLU B C 1
ATOM 1130 O O . GLU B 1 31 ? 6.004 -21.578 2.477 1 97.75 31 GLU B O 1
ATOM 1135 N N . LYS B 1 32 ? 4.02 -22.125 1.819 1 96.75 32 LYS B N 1
ATOM 1136 C CA . LYS B 1 32 ? 4.227 -23.531 2.164 1 96.75 32 LYS B CA 1
ATOM 1137 C C . LYS B 1 32 ? 4.805 -24.312 0.983 1 96.75 32 LYS B C 1
ATOM 1139 O O . LYS B 1 32 ? 5.391 -25.375 1.164 1 96.75 32 LYS B O 1
ATOM 1144 N N . LYS B 1 33 ? 4.605 -23.812 -0.142 1 96.38 33 LYS B N 1
ATOM 1145 C CA . LYS B 1 33 ? 5.09 -24.5 -1.338 1 96.38 33 LYS B CA 1
ATOM 1146 C C . LYS B 1 33 ? 6.258 -23.734 -1.969 1 96.38 33 LYS B C 1
ATOM 1148 O O . LYS B 1 33 ? 6.344 -22.516 -1.854 1 96.38 33 LYS B O 1
ATOM 1153 N N . THR B 1 34 ? 7.129 -24.562 -2.561 1 97.12 34 THR B N 1
ATOM 1154 C CA . THR B 1 34 ? 8.25 -23.984 -3.293 1 97.12 34 THR B CA 1
ATOM 1155 C C . THR B 1 34 ? 8.125 -24.281 -4.785 1 97.12 34 THR B C 1
ATOM 1157 O O . THR B 1 34 ? 8.047 -25.438 -5.191 1 97.12 34 THR B O 1
ATOM 1160 N N . PHE B 1 35 ? 8.047 -23.203 -5.523 1 97.5 35 PHE B N 1
ATOM 1161 C CA . PHE B 1 35 ? 7.98 -23.297 -6.977 1 97.5 35 PHE B CA 1
ATOM 1162 C C . PHE B 1 35 ? 9.289 -22.844 -7.605 1 97.5 35 PHE B C 1
ATOM 1164 O O . PHE B 1 35 ? 9.805 -21.766 -7.273 1 97.5 35 PHE B O 1
ATOM 1171 N N . THR B 1 36 ? 9.805 -23.625 -8.578 1 97 36 THR B N 1
ATOM 1172 C CA . THR B 1 36 ? 11.094 -23.297 -9.18 1 97 36 THR B CA 1
ATOM 1173 C C . THR B 1 36 ? 10.906 -22.656 -10.547 1 97 36 THR B C 1
ATOM 1175 O O . THR B 1 36 ? 11.836 -22.047 -11.086 1 97 36 THR B O 1
ATOM 1178 N N . GLN B 1 37 ? 9.719 -22.812 -11.07 1 97.75 37 GLN B N 1
ATOM 1179 C CA . GLN B 1 37 ? 9.375 -22.219 -12.359 1 97.75 37 GLN B CA 1
ATOM 1180 C C . GLN B 1 37 ? 7.902 -21.828 -12.414 1 97.75 37 GLN B C 1
ATOM 1182 O O . GLN B 1 37 ? 7.078 -22.391 -11.703 1 97.75 37 GLN B O 1
ATOM 1187 N N . PRO B 1 38 ? 7.562 -20.844 -13.312 1 97.81 38 PRO B N 1
ATOM 1188 C CA . PRO B 1 38 ? 6.172 -20.391 -13.414 1 97.81 38 PRO B CA 1
ATOM 1189 C C . PRO B 1 38 ? 5.207 -21.516 -13.773 1 97.81 38 PRO B C 1
ATOM 1191 O O . PRO B 1 38 ? 4.082 -21.547 -13.266 1 97.81 38 PRO B O 1
ATOM 1194 N N . GLU B 1 39 ? 5.652 -22.422 -14.609 1 97.75 39 GLU B N 1
ATOM 1195 C CA . GLU B 1 39 ? 4.785 -23.516 -15.047 1 97.75 39 GLU B CA 1
ATOM 1196 C C . GLU B 1 39 ? 4.363 -24.391 -13.867 1 97.75 39 GLU B C 1
ATOM 1198 O O . GLU B 1 39 ? 3.225 -24.859 -13.812 1 97.75 39 GLU B O 1
ATOM 1203 N N . GLU B 1 40 ? 5.203 -24.594 -13.016 1 97.56 40 GLU B N 1
ATOM 1204 C CA . GLU B 1 40 ? 4.906 -25.359 -11.805 1 97.56 40 GLU B CA 1
ATOM 1205 C C . GLU B 1 40 ? 3.879 -24.641 -10.938 1 97.56 40 GLU B C 1
ATOM 1207 O O . GLU B 1 40 ? 2.936 -25.266 -10.438 1 97.56 40 GLU B O 1
ATOM 1212 N N . MET B 1 41 ? 4.066 -23.359 -10.68 1 98.19 41 MET B N 1
ATOM 1213 C CA . MET B 1 41 ? 3.127 -22.562 -9.891 1 98.19 41 MET B CA 1
ATOM 1214 C C . MET B 1 41 ? 1.751 -22.531 -10.547 1 98.19 41 MET B C 1
ATOM 1216 O O . MET B 1 41 ? 0.73 -22.641 -9.859 1 98.19 41 MET B O 1
ATOM 1220 N N . LYS B 1 42 ? 1.735 -22.469 -11.836 1 97.69 42 LYS B N 1
ATOM 1221 C CA . LYS B 1 42 ? 0.485 -22.406 -12.586 1 97.69 42 LYS B CA 1
ATOM 1222 C C . LYS B 1 42 ? -0.32 -23.688 -12.422 1 97.69 42 LYS B C 1
ATOM 1224 O O . LYS B 1 42 ? -1.553 -23.672 -12.445 1 97.69 42 LYS B O 1
ATOM 1229 N N . ARG B 1 43 ? 0.266 -24.828 -12.266 1 96.38 43 ARG B N 1
ATOM 1230 C CA . ARG B 1 43 ? -0.417 -26.094 -12.031 1 96.38 43 ARG B CA 1
ATOM 1231 C C . ARG B 1 43 ? -1.186 -26.062 -10.711 1 96.38 43 ARG B C 1
ATOM 1233 O O . ARG B 1 43 ? -2.26 -26.656 -10.602 1 96.38 43 ARG B O 1
ATOM 1240 N N . TYR B 1 44 ? -0.642 -25.328 -9.797 1 95.69 44 TYR B N 1
ATOM 1241 C CA . TYR B 1 44 ? -1.249 -25.25 -8.477 1 95.69 44 TYR B CA 1
ATOM 1242 C C . TYR B 1 44 ? -2.156 -24.031 -8.352 1 95.69 44 TYR B C 1
ATOM 1244 O O . TYR B 1 44 ? -3.156 -24.078 -7.629 1 95.69 44 TYR B O 1
ATOM 1252 N N . ILE B 1 45 ? -1.745 -22.953 -8.977 1 97.5 45 ILE B N 1
ATOM 1253 C CA . ILE B 1 45 ? -2.5 -21.703 -9.047 1 97.5 45 ILE B CA 1
ATOM 1254 C C . ILE B 1 45 ? -2.84 -21.391 -10.5 1 97.5 45 ILE B C 1
ATOM 1256 O O . ILE B 1 45 ? -2.162 -20.578 -11.141 1 97.5 45 ILE B O 1
ATOM 1260 N N . PRO B 1 46 ? -3.896 -21.875 -10.945 1 97.44 46 PRO B N 1
ATOM 1261 C CA . PRO B 1 46 ? -4.188 -21.812 -12.383 1 97.44 46 PRO B CA 1
ATOM 1262 C C . PRO B 1 46 ? -4.375 -20.391 -12.883 1 97.44 46 PRO B C 1
ATOM 1264 O O . PRO B 1 46 ? -4.168 -20.109 -14.062 1 97.44 46 PRO B O 1
ATOM 1267 N N . SER B 1 47 ? -4.695 -19.516 -12.016 1 98 47 SER B N 1
ATOM 1268 C CA . SER B 1 47 ? -4.938 -18.156 -12.453 1 98 47 SER B CA 1
ATOM 1269 C C . SER B 1 47 ? -3.631 -17.391 -12.641 1 98 47 SER B C 1
ATOM 1271 O O . SER B 1 47 ? -3.629 -16.266 -13.141 1 98 47 SER B O 1
ATOM 1273 N N . LEU B 1 48 ? -2.555 -17.969 -12.258 1 98.56 48 LEU B N 1
ATOM 1274 C CA . LEU B 1 48 ? -1.275 -17.297 -12.438 1 98.56 48 LEU B CA 1
ATOM 1275 C C . LEU B 1 48 ? -1.059 -16.906 -13.891 1 98.56 48 LEU B C 1
ATOM 1277 O O . LEU B 1 48 ? -1.192 -17.734 -14.789 1 98.56 48 LEU B O 1
ATOM 1281 N N . ASP B 1 49 ? -0.734 -15.617 -14.07 1 97.88 49 ASP B N 1
ATOM 1282 C CA . ASP B 1 49 ? -0.459 -15.117 -15.414 1 97.88 49 ASP B CA 1
ATOM 1283 C C . ASP B 1 49 ? 0.588 -14.008 -15.383 1 97.88 49 ASP B C 1
ATOM 1285 O O . ASP B 1 49 ? 0.818 -13.391 -14.344 1 97.88 49 ASP B O 1
ATOM 1289 N N . ASN B 1 50 ? 1.198 -13.758 -16.531 1 96.94 50 ASN B N 1
ATOM 1290 C CA . ASN B 1 50 ? 2.152 -12.656 -16.625 1 96.94 50 ASN B CA 1
ATOM 1291 C C . ASN B 1 50 ? 1.46 -11.305 -16.516 1 96.94 50 ASN B C 1
ATOM 1293 O O . ASN B 1 50 ? 0.381 -11.102 -17.078 1 96.94 50 ASN B O 1
ATOM 1297 N N . PHE B 1 51 ? 2.023 -10.375 -15.719 1 97.25 51 PHE B N 1
ATOM 1298 C CA . PHE B 1 51 ? 1.653 -8.969 -15.812 1 97.25 51 PHE B CA 1
ATOM 1299 C C . PHE B 1 51 ? 2.367 -8.297 -16.969 1 97.25 51 PHE B C 1
ATOM 1301 O O . PHE B 1 51 ? 3.576 -8.07 -16.922 1 97.25 51 PHE B O 1
ATOM 1308 N N . LYS B 1 52 ? 1.763 -8.008 -18.016 1 93.38 52 LYS B N 1
ATOM 1309 C CA . LYS B 1 52 ? 2.311 -7.762 -19.344 1 93.38 52 LYS B CA 1
ATOM 1310 C C . LYS B 1 52 ? 3.23 -6.543 -19.359 1 93.38 52 LYS B C 1
ATOM 1312 O O . LYS B 1 52 ? 4.148 -6.453 -20.172 1 93.38 52 LYS B O 1
ATOM 1317 N N . TYR B 1 53 ? 3.203 -5.688 -18.406 1 93.94 53 TYR B N 1
ATOM 1318 C CA . TYR B 1 53 ? 3.854 -4.395 -18.562 1 93.94 53 TYR B CA 1
ATOM 1319 C C . TYR B 1 53 ? 5.039 -4.258 -17.625 1 93.94 53 TYR B C 1
ATOM 1321 O O . TYR B 1 53 ? 5.672 -3.201 -17.547 1 93.94 53 TYR B O 1
ATOM 1329 N N . ARG B 1 54 ? 5.359 -5.27 -16.859 1 95.38 54 ARG B N 1
ATOM 1330 C CA . ARG B 1 54 ? 6.531 -5.336 -15.992 1 95.38 54 ARG B CA 1
ATOM 1331 C C . ARG B 1 54 ? 7.188 -6.711 -16.062 1 95.38 54 ARG B C 1
ATOM 1333 O O . ARG B 1 54 ? 6.504 -7.734 -15.992 1 95.38 54 ARG B O 1
ATOM 1340 N N . ASP B 1 55 ? 8.453 -6.703 -16.234 1 95.38 55 ASP B N 1
ATOM 1341 C CA . ASP B 1 55 ? 9.195 -7.961 -16.312 1 95.38 55 ASP B CA 1
ATOM 1342 C C . ASP B 1 55 ? 9.148 -8.711 -14.984 1 95.38 55 ASP B C 1
ATOM 1344 O O . ASP B 1 55 ? 9.383 -8.125 -13.93 1 95.38 55 ASP B O 1
ATOM 1348 N N . LYS B 1 56 ? 8.758 -9.992 -15.008 1 97 56 LYS B N 1
ATOM 1349 C CA . LYS B 1 56 ? 8.773 -10.938 -13.898 1 97 56 LYS B CA 1
ATOM 1350 C C . LYS B 1 56 ? 7.664 -10.625 -12.898 1 97 56 LYS B C 1
ATOM 1352 O O . LYS B 1 56 ? 7.664 -11.141 -11.773 1 97 56 LYS B O 1
ATOM 1357 N N . TRP B 1 57 ? 6.816 -9.664 -13.383 1 98.31 57 TRP B N 1
ATOM 1358 C CA . TRP B 1 57 ? 5.609 -9.469 -12.578 1 98.31 57 TRP B CA 1
ATOM 1359 C C . TRP B 1 57 ? 4.516 -10.445 -13.008 1 98.31 57 TRP B C 1
ATOM 1361 O O . TRP B 1 57 ? 4.414 -10.797 -14.18 1 98.31 57 TRP B O 1
ATOM 1371 N N . TRP B 1 58 ? 3.766 -10.859 -12.016 1 98.69 58 TRP B N 1
ATOM 1372 C CA . TRP B 1 58 ? 2.709 -11.852 -12.203 1 98.69 58 TRP B CA 1
ATOM 1373 C C . TRP B 1 58 ? 1.413 -11.391 -11.547 1 98.69 58 TRP B C 1
ATOM 1375 O O . TRP B 1 58 ? 1.436 -10.594 -10.602 1 98.69 58 TRP B O 1
ATOM 1385 N N . VAL B 1 59 ? 0.315 -11.898 -12.117 1 98.62 59 VAL B N 1
ATOM 1386 C CA . VAL B 1 59 ? -0.999 -11.617 -11.555 1 98.62 59 VAL B CA 1
ATOM 1387 C C . VAL B 1 59 ? -1.695 -12.922 -11.172 1 98.62 59 VAL B C 1
ATOM 1389 O O . VAL B 1 59 ? -1.606 -13.914 -11.898 1 98.62 59 VAL B O 1
ATOM 1392 N N . ILE B 1 60 ? -2.318 -12.906 -10.016 1 98.62 60 ILE B N 1
ATOM 1393 C CA . ILE B 1 60 ? -3.115 -14.031 -9.523 1 98.62 60 ILE B CA 1
ATOM 1394 C C . ILE B 1 60 ? -4.52 -13.547 -9.172 1 98.62 60 ILE B C 1
ATOM 1396 O O . ILE B 1 60 ? -4.68 -12.539 -8.477 1 98.62 60 ILE B O 1
ATOM 1400 N N . ASP B 1 61 ? -5.523 -14.25 -9.672 1 98.12 61 ASP B N 1
ATOM 1401 C CA . ASP B 1 61 ? -6.891 -13.984 -9.242 1 98.12 61 ASP B CA 1
ATOM 1402 C C . ASP B 1 61 ? -7.16 -14.586 -7.863 1 98.12 61 ASP B C 1
ATOM 1404 O O . ASP B 1 61 ? -6.762 -15.719 -7.582 1 98.12 61 ASP B O 1
ATOM 1408 N N . VAL B 1 62 ? -7.816 -13.789 -7.086 1 97.56 62 VAL B N 1
ATOM 1409 C CA . VAL B 1 62 ? -8.148 -14.25 -5.738 1 97.56 62 VAL B CA 1
ATOM 1410 C C . VAL B 1 62 ? -9.656 -14.164 -5.523 1 97.56 62 VAL B C 1
ATOM 1412 O O . VAL B 1 62 ? -10.32 -13.258 -6.035 1 97.56 62 VAL B O 1
ATOM 1415 N N . SER B 1 63 ? -10.195 -15.07 -4.82 1 94.69 63 SER B N 1
ATOM 1416 C CA . SER B 1 63 ? -11.602 -15.078 -4.414 1 94.69 63 SER B CA 1
ATOM 1417 C C . SER B 1 63 ? -12.523 -15 -5.625 1 94.69 63 SER B C 1
ATOM 1419 O O . SER B 1 63 ? -13.383 -14.117 -5.699 1 94.69 63 SER B O 1
ATOM 1421 N N . GLY B 1 64 ? -12.445 -15.914 -6.551 1 89.19 64 GLY B N 1
ATOM 1422 C CA . GLY B 1 64 ? -13.32 -15.992 -7.711 1 89.19 64 GLY B CA 1
ATOM 1423 C C . GLY B 1 64 ? -13.18 -14.812 -8.648 1 89.19 64 GLY B C 1
ATOM 1424 O O . GLY B 1 64 ? -14.172 -14.297 -9.156 1 89.19 64 GLY B O 1
ATOM 1425 N N . ASN B 1 65 ? -12.031 -14.047 -8.688 1 88.31 65 ASN B N 1
ATOM 1426 C CA . ASN B 1 65 ? -11.703 -12.953 -9.602 1 88.31 65 ASN B CA 1
ATOM 1427 C C . ASN B 1 65 ? -12.164 -11.609 -9.055 1 88.31 65 ASN B C 1
ATOM 1429 O O . ASN B 1 65 ? -12.32 -10.648 -9.805 1 88.31 65 ASN B O 1
ATOM 1433 N N . SER B 1 66 ? -12.43 -11.609 -7.844 1 96.62 66 SER B N 1
ATOM 1434 C CA . SER B 1 66 ? -12.836 -10.367 -7.207 1 96.62 66 SER B CA 1
ATOM 1435 C C . SER B 1 66 ? -11.633 -9.484 -6.891 1 96.62 66 SER B C 1
ATOM 1437 O O . SER B 1 66 ? -11.727 -8.258 -6.918 1 96.62 66 SER B O 1
ATOM 1439 N N . LEU B 1 67 ? -10.578 -10.148 -6.578 1 98.31 67 LEU B N 1
ATOM 1440 C CA . LEU B 1 67 ? -9.336 -9.453 -6.281 1 98.31 67 LEU B CA 1
ATOM 1441 C C . LEU B 1 67 ? -8.219 -9.914 -7.211 1 98.31 67 LEU B C 1
ATOM 1443 O O . LEU B 1 67 ? -8.281 -11.016 -7.766 1 98.31 67 LEU B O 1
ATOM 1447 N N . ARG B 1 68 ? -7.281 -9.016 -7.387 1 98.38 68 ARG B N 1
ATOM 1448 C CA . ARG B 1 68 ? -6.07 -9.328 -8.133 1 98.38 68 ARG B CA 1
ATOM 1449 C C . ARG B 1 68 ? -4.824 -9.062 -7.297 1 98.38 68 ARG B C 1
ATOM 1451 O O . ARG B 1 68 ? -4.695 -7.992 -6.691 1 98.38 68 ARG B O 1
ATOM 1458 N N . LEU B 1 69 ? -4.027 -10.055 -7.195 1 98.81 69 LEU B N 1
ATOM 1459 C CA . LEU B 1 69 ? -2.713 -9.898 -6.586 1 98.81 69 LEU B CA 1
ATOM 1460 C C . LEU B 1 69 ? -1.641 -9.695 -7.648 1 98.81 69 LEU B C 1
ATOM 1462 O O . LEU B 1 69 ? -1.525 -10.492 -8.578 1 98.81 69 LEU B O 1
ATOM 1466 N N . ILE B 1 70 ? -0.911 -8.594 -7.574 1 98.56 70 ILE B N 1
ATOM 1467 C CA . ILE B 1 70 ? 0.214 -8.305 -8.453 1 98.56 70 ILE B CA 1
ATOM 1468 C C . ILE B 1 70 ? 1.523 -8.43 -7.68 1 98.56 70 ILE B C 1
ATOM 1470 O O . ILE B 1 70 ? 1.678 -7.828 -6.613 1 98.56 70 ILE B O 1
ATOM 1474 N N . SER B 1 71 ? 2.443 -9.227 -8.281 1 98.75 71 SER B N 1
ATOM 1475 C CA . SER B 1 71 ? 3.682 -9.453 -7.543 1 98.75 71 SER B CA 1
ATOM 1476 C C . SER B 1 71 ? 4.863 -9.633 -8.492 1 98.75 71 SER B C 1
ATOM 1478 O O . SER B 1 71 ? 4.688 -10.039 -9.641 1 98.75 71 SER B O 1
ATOM 1480 N N . TYR B 1 72 ? 6.031 -9.219 -8.016 1 98.75 72 TYR B N 1
ATOM 1481 C CA . TYR B 1 72 ? 7.297 -9.688 -8.57 1 98.75 72 TYR B CA 1
ATOM 1482 C C . TYR B 1 72 ? 7.695 -11.023 -7.953 1 98.75 72 TYR B C 1
ATOM 1484 O O . TYR B 1 72 ? 7.727 -11.164 -6.727 1 98.75 72 TYR B O 1
ATOM 1492 N N . ILE B 1 73 ? 7.984 -12.008 -8.781 1 98.62 73 ILE B N 1
ATOM 1493 C CA . ILE B 1 73 ? 8.367 -13.32 -8.266 1 98.62 73 ILE B CA 1
ATOM 1494 C C . ILE B 1 73 ? 9.734 -13.711 -8.828 1 98.62 73 ILE B C 1
ATOM 1496 O O . ILE B 1 73 ? 9.93 -13.719 -10.047 1 98.62 73 ILE B O 1
ATOM 1500 N N . ASP B 1 74 ? 10.648 -13.953 -7.992 1 98.44 74 ASP B N 1
ATOM 1501 C CA . ASP B 1 74 ? 11.93 -14.562 -8.328 1 98.44 74 ASP B CA 1
ATOM 1502 C C . ASP B 1 74 ? 11.914 -16.062 -8.055 1 98.44 74 ASP B C 1
ATOM 1504 O O . ASP B 1 74 ? 12.109 -16.484 -6.914 1 98.44 74 ASP B O 1
ATOM 1508 N N . PHE B 1 75 ? 11.805 -16.891 -9.062 1 98.12 75 PHE B N 1
ATOM 1509 C CA . PHE B 1 75 ? 11.664 -18.328 -8.914 1 98.12 75 PHE B CA 1
ATOM 1510 C C . PHE B 1 75 ? 13.008 -18.969 -8.586 1 98.12 75 PHE B C 1
ATOM 1512 O O . PHE B 1 75 ? 13.055 -20.078 -8.047 1 98.12 75 PHE B O 1
ATOM 1519 N N . ARG B 1 76 ? 14.023 -18.266 -8.883 1 97.81 76 ARG B N 1
ATOM 1520 C CA . ARG B 1 76 ? 15.352 -18.781 -8.555 1 97.81 76 ARG B CA 1
ATOM 1521 C C . ARG B 1 76 ? 15.641 -18.625 -7.062 1 97.81 76 ARG B C 1
ATOM 1523 O O . ARG B 1 76 ? 16.047 -19.578 -6.398 1 97.81 76 ARG B O 1
ATOM 1530 N N . LEU B 1 77 ? 15.344 -17.5 -6.562 1 98.06 77 LEU B N 1
ATOM 1531 C CA . LEU B 1 77 ? 15.617 -17.219 -5.16 1 98.06 77 LEU B CA 1
ATOM 1532 C C . LEU B 1 77 ? 14.422 -17.578 -4.289 1 98.06 77 LEU B C 1
ATOM 1534 O O . LEU B 1 77 ? 14.5 -17.531 -3.059 1 98.06 77 LEU B O 1
ATOM 1538 N N . HIS B 1 78 ? 13.312 -17.922 -4.887 1 98.25 78 HIS B N 1
ATOM 1539 C CA . HIS B 1 78 ? 12.078 -18.312 -4.215 1 98.25 78 HIS B CA 1
ATOM 1540 C C . HIS B 1 78 ? 11.562 -17.188 -3.326 1 98.25 78 HIS B C 1
ATOM 1542 O O . HIS B 1 78 ? 11.188 -17.422 -2.174 1 98.25 78 HIS B O 1
ATOM 1548 N N . LYS B 1 79 ? 11.555 -15.945 -3.916 1 98.69 79 LYS B N 1
ATOM 1549 C CA . LYS B 1 79 ? 11.094 -14.75 -3.225 1 98.69 79 LYS B CA 1
ATOM 1550 C C . LYS B 1 79 ? 9.898 -14.133 -3.939 1 98.69 79 LYS B C 1
ATOM 1552 O O . LYS B 1 79 ? 9.859 -14.078 -5.172 1 98.69 79 LYS B O 1
ATOM 1557 N N . ILE B 1 80 ? 8.961 -13.719 -3.105 1 98.75 80 ILE B N 1
ATOM 1558 C CA . ILE B 1 80 ? 7.77 -13.07 -3.635 1 98.75 80 ILE B CA 1
ATOM 1559 C C . ILE B 1 80 ? 7.633 -11.68 -3.035 1 98.75 80 ILE B C 1
ATOM 1561 O O . ILE B 1 80 ? 7.547 -11.523 -1.814 1 98.75 80 ILE B O 1
ATOM 1565 N N . PHE B 1 81 ? 7.617 -10.664 -3.885 1 98.69 81 PHE B N 1
ATOM 1566 C CA . PHE B 1 81 ? 7.379 -9.273 -3.512 1 98.69 81 PHE B CA 1
ATOM 1567 C C . PHE B 1 81 ? 5.984 -8.828 -3.939 1 98.69 81 PHE B C 1
ATOM 1569 O O . PHE B 1 81 ? 5.77 -8.477 -5.102 1 98.69 81 PHE B O 1
ATOM 1576 N N . VAL B 1 82 ? 5.07 -8.82 -3.002 1 98.62 82 VAL B N 1
ATOM 1577 C CA . VAL B 1 82 ? 3.697 -8.438 -3.328 1 98.62 82 VAL B CA 1
ATOM 1578 C C . VAL B 1 82 ? 3.609 -6.922 -3.498 1 98.62 82 VAL B C 1
ATOM 1580 O O . VAL B 1 82 ? 3.898 -6.168 -2.564 1 98.62 82 VAL B O 1
ATOM 1583 N N . LYS B 1 83 ? 3.174 -6.559 -4.676 1 96.88 83 LYS B N 1
ATOM 1584 C CA . LYS B 1 83 ? 3.092 -5.141 -5.004 1 96.88 83 LYS B CA 1
ATOM 1585 C C . LYS B 1 83 ? 1.708 -4.578 -4.688 1 96.88 83 LYS B C 1
ATOM 1587 O O . LYS B 1 83 ? 1.587 -3.506 -4.094 1 96.88 83 LYS B O 1
ATOM 1592 N N . HIS B 1 84 ? 0.664 -5.293 -5.094 1 97.31 84 HIS B N 1
ATOM 1593 C CA . HIS B 1 84 ? -0.713 -4.84 -4.926 1 97.31 84 HIS B CA 1
ATOM 1594 C C . HIS B 1 84 ? -1.65 -6.02 -4.676 1 97.31 84 HIS B C 1
ATOM 1596 O O . HIS B 1 84 ? -1.467 -7.094 -5.25 1 97.31 84 HIS B O 1
ATOM 1602 N N . ILE B 1 85 ? -2.598 -5.789 -3.842 1 98.06 85 ILE B N 1
ATOM 1603 C CA . ILE B 1 85 ? -3.822 -6.582 -3.791 1 98.06 85 ILE B CA 1
ATOM 1604 C C . ILE B 1 85 ? -5.035 -5.66 -3.869 1 98.06 85 ILE B C 1
ATOM 1606 O O . ILE B 1 85 ? -5.289 -4.879 -2.949 1 98.06 85 ILE B O 1
ATOM 1610 N N . VAL B 1 86 ? -5.719 -5.785 -4.992 1 96.88 86 VAL B N 1
ATOM 1611 C CA . VAL B 1 86 ? -6.723 -4.766 -5.273 1 96.88 86 VAL B CA 1
ATOM 1612 C C . VAL B 1 86 ? -7.945 -5.406 -5.922 1 96.88 86 VAL B C 1
ATOM 1614 O O . VAL B 1 86 ? -7.91 -6.574 -6.309 1 96.88 86 VAL B O 1
ATOM 1617 N N . SER B 1 87 ? -9 -4.648 -5.973 1 95.88 87 SER B N 1
ATOM 1618 C CA . SER B 1 87 ? -10.188 -5.09 -6.691 1 95.88 87 SER B CA 1
ATOM 1619 C C . SER B 1 87 ? -9.938 -5.16 -8.195 1 95.88 87 SER B C 1
ATOM 1621 O O . SER B 1 87 ? -8.945 -4.609 -8.688 1 95.88 87 SER B O 1
ATOM 1623 N N . HIS B 1 88 ? -10.906 -5.766 -8.883 1 94.62 88 HIS B N 1
ATOM 1624 C CA . HIS B 1 88 ? -10.82 -5.832 -10.336 1 94.62 88 HIS B CA 1
ATOM 1625 C C . HIS B 1 88 ? -10.789 -4.438 -10.953 1 94.62 88 HIS B C 1
ATOM 1627 O O . HIS B 1 88 ? -10.008 -4.176 -11.875 1 94.62 88 HIS B O 1
ATOM 1633 N N . ALA B 1 89 ? -11.555 -3.588 -10.414 1 93.5 89 ALA B N 1
ATOM 1634 C CA . ALA B 1 89 ? -11.617 -2.225 -10.93 1 93.5 89 ALA B CA 1
ATOM 1635 C C . ALA B 1 89 ? -10.289 -1.501 -10.734 1 93.5 89 ALA B C 1
ATOM 1637 O O . ALA B 1 89 ? -9.797 -0.835 -11.656 1 93.5 89 ALA B O 1
ATOM 1638 N N . GLU B 1 90 ? -9.781 -1.597 -9.578 1 94.81 90 GLU B N 1
ATOM 1639 C CA . GLU B 1 90 ? -8.5 -0.969 -9.297 1 94.81 90 GLU B CA 1
ATOM 1640 C C . GLU B 1 90 ? -7.379 -1.595 -10.125 1 94.81 90 GLU B C 1
ATOM 1642 O O . GLU B 1 90 ? -6.457 -0.902 -10.555 1 94.81 90 GLU B O 1
ATOM 1647 N N . TYR B 1 91 ? -7.516 -2.846 -10.328 1 96.5 91 TYR B N 1
ATOM 1648 C CA . TYR B 1 91 ? -6.562 -3.545 -11.188 1 96.5 91 TYR B CA 1
ATOM 1649 C C . TYR B 1 91 ? -6.539 -2.939 -12.586 1 96.5 91 TYR B C 1
ATOM 1651 O O . TYR B 1 91 ? -5.469 -2.75 -13.164 1 96.5 91 TYR B O 1
ATOM 1659 N N . ASP B 1 92 ? -7.664 -2.592 -13.148 1 95.62 92 ASP B N 1
ATOM 1660 C CA . ASP B 1 92 ? -7.754 -1.986 -14.477 1 95.62 92 ASP B CA 1
ATOM 1661 C C . ASP B 1 92 ? -7.023 -0.646 -14.516 1 95.62 92 ASP B C 1
ATOM 1663 O O . ASP B 1 92 ? -6.34 -0.335 -15.492 1 95.62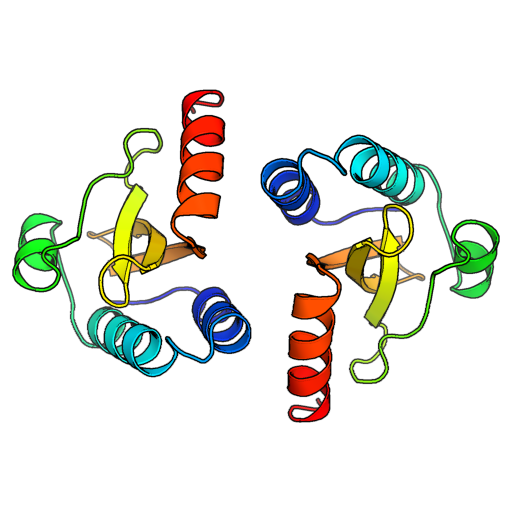 92 ASP B O 1
ATOM 1667 N N . LYS B 1 93 ? -7.129 0.048 -13.445 1 95.06 93 LYS B N 1
ATOM 1668 C CA . LYS B 1 93 ? -6.445 1.335 -13.359 1 95.06 93 LYS B CA 1
ATOM 1669 C C . LYS B 1 93 ? -4.934 1.151 -13.312 1 95.06 93 LYS B C 1
ATOM 1671 O O . LYS B 1 93 ? -4.195 1.857 -14.008 1 95.06 93 LYS B O 1
ATOM 1676 N N . LEU B 1 94 ? -4.543 0.218 -12.531 1 95.75 94 LEU B N 1
ATOM 1677 C CA . LEU B 1 94 ? -3.113 -0.053 -12.406 1 95.75 94 LEU B CA 1
ATOM 1678 C C . LEU B 1 94 ? -2.535 -0.538 -13.727 1 95.75 94 LEU B C 1
ATOM 1680 O O . LEU B 1 94 ? -1.444 -0.119 -14.125 1 95.75 94 LEU B O 1
ATOM 1684 N N . THR B 1 95 ? -3.301 -1.415 -14.406 1 95.69 95 THR B N 1
ATOM 1685 C CA . THR B 1 95 ? -2.859 -1.935 -15.695 1 95.69 95 THR B CA 1
ATOM 1686 C C . THR B 1 95 ? -2.689 -0.803 -16.703 1 95.69 95 THR B C 1
ATOM 1688 O O . THR B 1 95 ? -1.689 -0.75 -17.422 1 95.69 95 THR B O 1
ATOM 1691 N N . ALA B 1 96 ? -3.598 0.114 -16.703 1 94.31 96 ALA B N 1
ATOM 1692 C CA . ALA B 1 96 ? -3.506 1.266 -17.609 1 94.31 96 ALA B CA 1
ATOM 1693 C C . ALA B 1 96 ? -2.285 2.119 -17.266 1 94.31 96 ALA B C 1
ATOM 1695 O O . ALA B 1 96 ? -1.581 2.582 -18.172 1 94.31 96 ALA B O 1
ATOM 1696 N N . TYR B 1 97 ? -2.053 2.305 -16.062 1 93.06 97 TYR B N 1
ATOM 1697 C CA . TYR B 1 97 ? -0.926 3.111 -15.602 1 93.06 97 TYR B CA 1
ATOM 1698 C C . TYR B 1 97 ? 0.399 2.477 -16 1 93.06 97 TYR B C 1
ATOM 1700 O O . TYR B 1 97 ? 1.256 3.135 -16.594 1 93.06 97 TYR B O 1
ATOM 1708 N N . TYR B 1 98 ? 0.564 1.173 -15.742 1 94.19 98 TYR B N 1
ATOM 1709 C CA . TYR B 1 98 ? 1.821 0.489 -16.016 1 94.19 98 TYR B CA 1
ATOM 1710 C C . TYR B 1 98 ? 2.045 0.36 -17.531 1 94.19 98 TYR B C 1
ATOM 1712 O O . TYR B 1 98 ? 3.186 0.392 -18 1 94.19 98 TYR B O 1
ATOM 1720 N N . ARG B 1 99 ? 0.916 0.217 -18.172 1 92.38 99 ARG B N 1
ATOM 1721 C CA . ARG B 1 99 ? 0.997 0.181 -19.625 1 92.38 99 ARG B CA 1
ATOM 1722 C C . ARG B 1 99 ? 1.555 1.489 -20.172 1 92.38 99 ARG B C 1
ATOM 1724 O O . ARG B 1 99 ? 2.391 1.481 -21.078 1 92.38 99 ARG B O 1
ATOM 1731 N N . GLY B 1 100 ? 1.137 2.576 -19.609 1 90.25 100 GLY B N 1
ATOM 1732 C CA . GLY B 1 100 ? 1.555 3.891 -20.062 1 90.25 100 GLY B CA 1
ATOM 1733 C C . GLY B 1 100 ? 2.93 4.289 -19.562 1 90.25 100 GLY B C 1
ATOM 1734 O O . GLY B 1 100 ? 3.557 5.199 -20.109 1 90.25 100 GLY B O 1
ATOM 1735 N N . ASN B 1 101 ? 3.381 3.658 -18.5 1 84 101 ASN B N 1
ATOM 1736 C CA . ASN B 1 101 ? 4.684 3.943 -17.906 1 84 101 ASN B CA 1
ATOM 1737 C C . ASN B 1 101 ? 5.598 2.721 -17.953 1 84 101 ASN B C 1
ATOM 1739 O O . ASN B 1 101 ? 6.027 2.229 -16.906 1 84 101 ASN B O 1
ATOM 1743 N N . LYS B 1 102 ? 5.789 2.225 -19.141 1 75.81 102 LYS B N 1
ATOM 1744 C CA . LYS B 1 102 ? 6.57 1.002 -19.297 1 75.81 102 LYS B CA 1
ATOM 1745 C C . LYS B 1 102 ? 8.023 1.224 -18.891 1 75.81 102 LYS B C 1
ATOM 1747 O O . LYS B 1 102 ? 8.586 2.289 -19.141 1 75.81 102 LYS B O 1
ATOM 1752 N N . GLU B 1 103 ? 8.438 0.361 -18.172 1 72.88 103 GLU B N 1
ATOM 1753 C CA . GLU B 1 103 ? 9.859 0.403 -17.844 1 72.88 103 GLU B CA 1
ATOM 1754 C C . GLU B 1 103 ? 10.719 0.024 -19.047 1 72.88 103 GLU B C 1
ATOM 1756 O O . GLU B 1 103 ? 10.25 -0.668 -19.953 1 72.88 103 GLU B O 1
#

Foldseek 3Di:
DAEPDCVQLVVCCVVCVVQNVQSVVVVCCLVVDAALDPVVVCVVQVQWDDLVQDPQWIWGATDVNQWIWIWRADSHVSYIYTDHIGGPVVVVVVSVVSNVVGD/DAEPDCVQLVVCCVVCVVQNVQSVVVVCCLVVDAALDPVVVCVVQVQWDDLPQDPQWIWGATDVNQWIWIWRADSHVSYIYTDHIGGPVVVVVVSVVSNVVGD

Radius of gyration: 18.54 Å; Cα contacts (8 Å, |Δi|>4): 326; chains: 2; bounding box: 31×52×40 Å

Organism: Salmonella typhimurium (strain SL1344) (NCBI:txid216597)

Sequence (206 aa):
MHVISRKPFNEAMLMYPNHELALTELLNVLEKKTFTQPEEMKRYIPSLDNFKYRDKWWVIDVSGNSLRLISYIDFRLHKIFVKHIVSHAEYDKLTAYYRGNKEMHVISRKPFNEAMLMYPNHELALTELLNVLEKKTFTQPEEMKRYIPSLDNFKYRDKWWVIDVSGNSLRLISYIDFRLHKIFVKHIVSHAEYDKLTAYYRGNKE

pLDDT: mean 96.2, std 3.94, range [72.88, 98.81]